Protein AF-S2SYW7-F1 (afdb_monomer_lite)

Secondary structure (DSSP, 8-state):
---HHHHHHHHHTT-S-HHIIIIIIIIIIHHHHHHHHSPPPHHHHHHHHHHHHTTS--PPPSS-EEEEETTEEEEEETTEEEEEEEES-----SPPPP-STT---HHHHHHHHTTS--EEEEE-STT-EEEEEEEPB-TTT-EEE-TTSPEEEEEE--SGGGBTTBS-TTSPPPTTS--HHHHHHHHHHHHHHT-

Foldseek 3Di:
DDCVVVVQCCLLVVVDALCCCPPVNVPPVVVVCCPVPVDDPPVVVVVVVVCVVVVNDDDDDPQWDWDDDPQWIWIDHPVDRVDIDIGNDDDDPDDDAQALCPDPDPVSVVCCVVQVWDFDWHQDPPRDIDGRRAIDADSQQQAGAGPVRDGDPPHHDAARSHDSSGPPSVDDADPPDCGPRNVNVVSNVVSNVVD

Structure (mmCIF, N/CA/C/O backbone):
data_AF-S2SYW7-F1
#
_entry.id   AF-S2SYW7-F1
#
loop_
_atom_site.group_PDB
_atom_site.id
_atom_site.type_symbol
_atom_site.label_atom_id
_atom_site.label_alt_id
_atom_site.label_comp_id
_atom_site.label_asym_id
_atom_site.label_entity_id
_atom_site.label_seq_id
_atom_site.pdbx_PDB_ins_code
_atom_site.Cartn_x
_atom_site.Cartn_y
_atom_site.Cartn_z
_atom_site.occupancy
_atom_site.B_iso_or_equiv
_atom_site.auth_seq_id
_atom_site.auth_comp_id
_atom_site.auth_asym_id
_atom_site.auth_atom_id
_atom_site.pdbx_PDB_model_num
ATOM 1 N N . ARG A 1 1 ? 10.522 -19.223 10.547 1.00 56.06 1 ARG A N 1
ATOM 2 C CA . ARG A 1 1 ? 9.284 -18.846 11.276 1.00 56.06 1 ARG A CA 1
ATOM 3 C C . ARG A 1 1 ? 8.777 -17.550 10.659 1.00 56.06 1 ARG A C 1
ATOM 5 O O . ARG A 1 1 ? 9.611 -16.705 10.368 1.00 56.06 1 ARG A O 1
ATOM 12 N N . ASP A 1 2 ? 7.475 -17.438 10.398 1.00 75.62 2 ASP A N 1
ATOM 13 C CA . ASP A 1 2 ? 6.858 -16.227 9.836 1.00 75.62 2 ASP A CA 1
ATOM 14 C C . ASP A 1 2 ? 6.956 -15.078 10.860 1.00 75.62 2 ASP A C 1
ATOM 16 O O . ASP A 1 2 ? 6.507 -15.228 11.996 1.00 75.62 2 ASP A O 1
ATOM 20 N N . MET A 1 3 ? 7.602 -13.971 10.484 1.00 85.38 3 MET A N 1
ATOM 21 C CA . MET A 1 3 ? 7.808 -12.797 11.347 1.00 85.38 3 MET A CA 1
ATOM 22 C C . MET A 1 3 ? 6.698 -11.748 11.200 1.00 85.38 3 MET A C 1
ATOM 24 O O . MET A 1 3 ? 6.707 -10.754 11.926 1.00 85.38 3 MET A O 1
A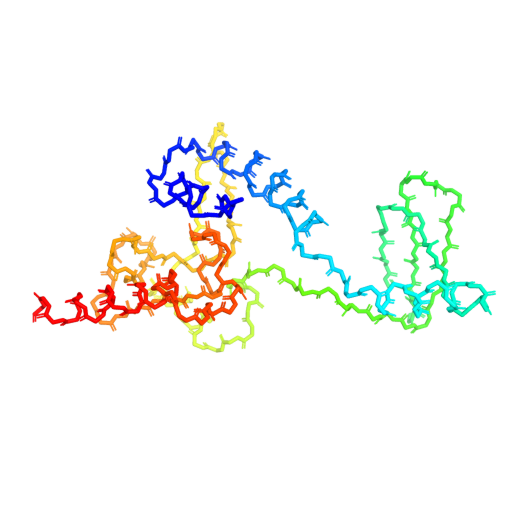TOM 28 N N . ARG A 1 4 ? 5.724 -11.955 10.301 1.00 87.19 4 ARG A N 1
ATOM 29 C CA . ARG A 1 4 ? 4.659 -10.976 10.038 1.00 87.19 4 ARG A CA 1
ATOM 30 C C . ARG A 1 4 ? 3.804 -10.703 11.268 1.00 87.19 4 ARG A C 1
ATOM 32 O O . ARG A 1 4 ? 3.443 -9.560 11.502 1.00 87.19 4 ARG A O 1
ATOM 39 N N . ASP A 1 5 ? 3.499 -11.714 12.077 1.00 87.19 5 ASP A N 1
ATOM 40 C CA . ASP A 1 5 ? 2.628 -11.522 13.242 1.00 87.19 5 ASP A CA 1
ATOM 41 C C . ASP A 1 5 ? 3.290 -10.664 14.343 1.00 87.19 5 ASP A C 1
ATOM 43 O O . ASP A 1 5 ? 2.656 -9.703 14.784 1.00 87.19 5 ASP A O 1
ATOM 47 N N . PRO A 1 6 ? 4.555 -10.911 14.754 1.00 90.62 6 PRO A N 1
ATOM 48 C CA . PRO A 1 6 ? 5.285 -9.987 15.625 1.00 90.62 6 PRO A CA 1
ATOM 49 C C . PRO A 1 6 ? 5.407 -8.568 15.059 1.00 90.62 6 PRO A C 1
ATOM 51 O O . PRO A 1 6 ? 5.193 -7.602 15.786 1.00 90.62 6 PRO A O 1
ATOM 54 N N . ILE A 1 7 ? 5.714 -8.431 13.765 1.00 92.12 7 ILE A N 1
ATOM 55 C CA . ILE A 1 7 ? 5.863 -7.119 13.119 1.00 92.12 7 ILE A CA 1
ATOM 56 C C . ILE A 1 7 ? 4.528 -6.369 13.108 1.00 92.12 7 ILE A C 1
ATOM 58 O O . ILE A 1 7 ? 4.479 -5.190 13.447 1.00 92.12 7 ILE A O 1
ATOM 62 N N . ARG A 1 8 ? 3.424 -7.061 12.816 1.00 91.00 8 ARG A N 1
ATOM 63 C CA . ARG A 1 8 ? 2.082 -6.480 12.864 1.00 91.00 8 ARG A CA 1
ATOM 64 C C . ARG A 1 8 ? 1.748 -5.942 14.249 1.00 91.00 8 ARG A C 1
ATOM 66 O O . ARG A 1 8 ? 1.188 -4.861 14.346 1.00 91.00 8 ARG A O 1
ATOM 73 N N . GLN A 1 9 ? 2.138 -6.630 15.322 1.00 91.69 9 GLN A N 1
ATOM 74 C CA . GLN A 1 9 ? 1.900 -6.126 16.679 1.00 91.69 9 GLN A CA 1
ATOM 75 C C . GLN A 1 9 ? 2.608 -4.795 16.965 1.00 91.69 9 GLN A C 1
ATOM 77 O O . GLN A 1 9 ? 2.084 -4.020 17.760 1.00 91.69 9 GLN A O 1
ATOM 82 N N . LEU A 1 10 ? 3.749 -4.502 16.327 1.00 93.19 10 LEU A N 1
ATOM 83 C CA . LEU A 1 10 ? 4.401 -3.192 16.452 1.00 93.19 10 LEU A CA 1
ATOM 84 C C . LEU A 1 10 ? 3.521 -2.077 15.874 1.00 93.19 10 LEU A C 1
ATOM 86 O O . LEU A 1 10 ? 3.389 -1.022 16.494 1.00 93.19 10 LEU A O 1
ATOM 90 N N . VAL A 1 11 ? 2.900 -2.340 14.720 1.00 92.94 11 VAL A N 1
ATOM 91 C CA . VAL A 1 11 ? 1.991 -1.408 14.036 1.00 92.94 11 VAL A CA 1
ATOM 92 C C . VAL A 1 11 ? 0.687 -1.254 14.811 1.00 92.94 11 VAL A C 1
ATOM 94 O O . VAL A 1 11 ? 0.305 -0.140 15.152 1.00 92.94 11 VAL A O 1
ATOM 97 N N . GLU A 1 12 ? 0.028 -2.366 15.144 1.00 91.94 12 GLU A N 1
ATOM 98 C CA . GLU A 1 12 ? -1.297 -2.340 15.777 1.00 91.94 12 GLU A CA 1
ATOM 99 C C . GLU A 1 12 ? -1.283 -1.719 17.173 1.00 91.94 12 GLU A C 1
ATOM 101 O O . GLU A 1 12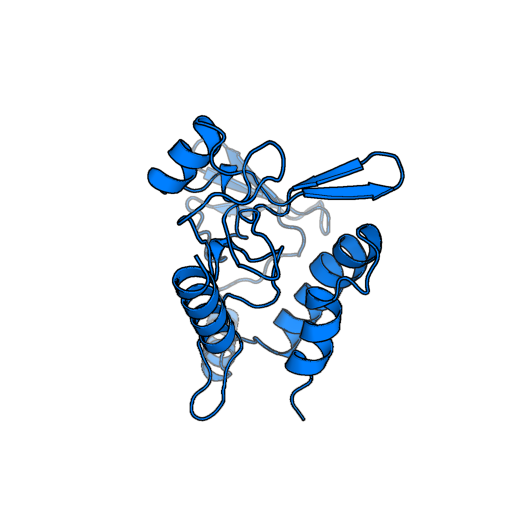 ? -2.261 -1.105 17.589 1.00 91.94 12 GLU A O 1
ATOM 106 N N . ARG A 1 13 ? -0.165 -1.840 17.896 1.00 92.31 13 ARG A N 1
ATOM 107 C CA . ARG A 1 13 ? 0.003 -1.238 19.225 1.00 92.31 13 ARG A CA 1
ATOM 108 C C . ARG A 1 13 ? 0.577 0.180 19.183 1.00 92.31 13 ARG A C 1
ATOM 110 O O . ARG A 1 13 ? 0.833 0.738 20.244 1.00 92.31 13 ARG A O 1
ATOM 117 N N . GLY A 1 14 ? 0.822 0.743 17.996 1.00 91.62 14 GLY A N 1
ATOM 118 C CA . GLY A 1 14 ? 1.373 2.093 17.850 1.00 91.62 14 GLY A CA 1
ATOM 119 C C . GLY A 1 14 ? 2.744 2.268 18.513 1.00 91.62 14 GLY A C 1
ATOM 120 O O . GLY A 1 14 ? 3.013 3.313 19.093 1.00 91.62 14 GLY A O 1
ATOM 121 N N . LEU A 1 15 ? 3.606 1.242 18.472 1.00 94.69 15 LEU A N 1
ATOM 122 C CA . LEU A 1 15 ? 4.906 1.257 19.168 1.00 94.69 15 LEU A CA 1
ATOM 123 C C . LEU A 1 15 ? 5.994 2.057 18.433 1.00 94.69 15 LEU A C 1
ATOM 125 O O . LEU A 1 15 ? 7.113 2.171 18.929 1.00 94.69 15 LEU A O 1
ATOM 129 N N . LEU A 1 16 ? 5.679 2.585 17.252 1.00 95.19 16 LEU A N 1
ATOM 130 C CA . LEU A 1 16 ? 6.533 3.478 16.477 1.00 95.19 16 LEU A CA 1
ATOM 131 C C . LEU A 1 16 ? 6.009 4.907 16.618 1.00 95.19 16 LEU A C 1
ATOM 133 O O . LEU A 1 16 ? 4.797 5.124 16.568 1.00 95.19 16 LEU A O 1
ATOM 137 N N . SER A 1 17 ? 6.910 5.889 16.720 1.00 95.56 17 SER A N 1
ATOM 138 C CA . SER A 1 17 ? 6.501 7.279 16.497 1.00 95.56 17 SER A CA 1
ATOM 139 C C . SER A 1 17 ? 5.946 7.437 15.079 1.00 95.56 17 SER A C 1
ATOM 141 O O . SER A 1 17 ? 6.241 6.632 14.196 1.00 95.56 17 SER A O 1
ATOM 143 N N . GLN A 1 18 ? 5.158 8.478 14.821 1.00 95.38 18 GLN A N 1
ATOM 144 C CA . GLN A 1 18 ? 4.549 8.655 13.500 1.00 95.38 18 GLN A CA 1
ATOM 145 C C . GLN A 1 18 ? 5.598 8.890 12.398 1.00 95.38 18 GLN A C 1
ATOM 147 O O . GLN A 1 18 ? 5.465 8.345 11.303 1.00 95.38 18 GLN A O 1
ATOM 152 N N . ASP A 1 19 ? 6.698 9.584 12.712 1.00 96.19 19 ASP A N 1
ATOM 153 C CA . ASP A 1 19 ? 7.873 9.694 11.839 1.00 96.19 19 ASP A CA 1
ATOM 154 C C . ASP A 1 19 ? 8.521 8.329 11.563 1.00 96.19 19 ASP A C 1
ATOM 156 O O . ASP A 1 19 ? 8.802 7.998 10.413 1.00 96.19 19 ASP A O 1
ATOM 160 N N . GLN A 1 20 ? 8.720 7.496 12.592 1.00 96.56 20 GLN A N 1
ATOM 161 C CA . GLN A 1 20 ? 9.266 6.145 12.410 1.00 96.56 20 GLN A CA 1
ATOM 162 C C . GLN A 1 20 ? 8.314 5.256 11.608 1.00 96.56 20 GLN A C 1
ATOM 164 O O . GLN A 1 20 ? 8.752 4.471 10.767 1.00 96.56 20 GLN A O 1
ATOM 169 N N . TYR A 1 21 ? 7.012 5.380 11.846 1.00 96.31 21 TYR A N 1
ATOM 170 C CA . TYR A 1 21 ? 6.007 4.643 11.104 1.00 96.31 21 TYR A CA 1
ATOM 171 C C . TYR A 1 21 ? 6.028 5.033 9.622 1.00 96.31 21 TYR A C 1
ATOM 173 O O . TYR A 1 21 ? 6.022 4.159 8.760 1.00 96.31 21 TYR A O 1
ATOM 181 N N . LEU A 1 22 ? 6.159 6.319 9.297 1.00 95.06 22 LEU A N 1
ATOM 182 C CA . LEU A 1 22 ? 6.265 6.749 7.907 1.00 95.06 22 LEU A CA 1
ATOM 183 C C . LEU A 1 22 ? 7.606 6.367 7.262 1.00 95.06 22 LEU A C 1
ATOM 185 O O . LEU A 1 22 ? 7.634 5.656 6.255 1.00 95.06 22 LEU A O 1
ATOM 189 N N . ASP A 1 23 ? 8.715 6.867 7.800 1.00 95.06 23 ASP A N 1
ATOM 190 C CA . ASP A 1 23 ? 10.004 6.835 7.106 1.00 95.06 23 ASP A CA 1
ATOM 191 C C . ASP A 1 23 ? 10.687 5.474 7.211 1.00 95.06 23 ASP A C 1
ATOM 193 O O . ASP A 1 23 ? 11.185 4.947 6.213 1.00 95.06 23 ASP A O 1
ATOM 197 N N . PHE A 1 24 ? 10.678 4.868 8.398 1.00 96.00 24 PHE A N 1
ATOM 198 C CA . PHE A 1 24 ? 11.268 3.549 8.583 1.00 96.00 24 PHE A CA 1
ATOM 199 C C . PHE A 1 24 ? 10.307 2.442 8.149 1.00 96.00 24 PHE A C 1
ATOM 201 O O . PHE A 1 24 ? 10.696 1.583 7.360 1.00 96.00 24 PHE A O 1
ATOM 208 N N . PHE A 1 25 ? 9.064 2.440 8.635 1.00 96.06 25 PHE A N 1
ATOM 209 C CA . PHE A 1 25 ? 8.173 1.300 8.421 1.00 96.06 25 PHE A CA 1
ATOM 210 C C . PHE A 1 25 ? 7.522 1.298 7.027 1.00 96.06 25 PHE A C 1
ATOM 212 O O . PHE A 1 25 ? 7.760 0.384 6.237 1.00 96.06 25 PHE A O 1
ATOM 219 N N . LEU A 1 26 ? 6.742 2.328 6.688 1.00 93.25 26 LEU A N 1
ATOM 220 C CA . LEU A 1 26 ? 5.991 2.376 5.430 1.00 93.25 26 LEU A CA 1
ATOM 221 C C . LEU A 1 26 ? 6.887 2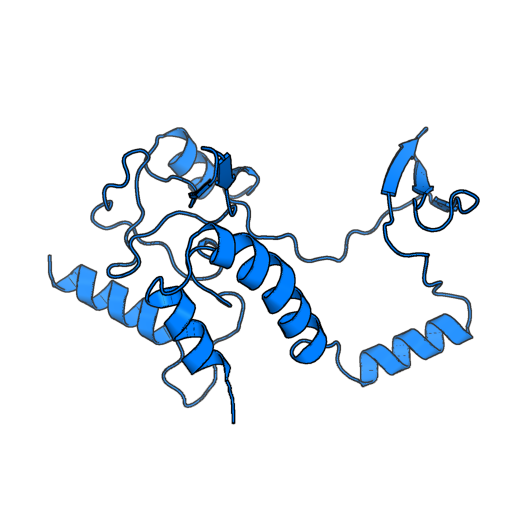.570 4.198 1.00 93.25 26 LEU A C 1
ATOM 223 O O . LEU A 1 26 ? 6.622 1.974 3.157 1.00 93.25 26 LEU A O 1
ATOM 227 N N . ARG A 1 27 ? 7.933 3.401 4.279 1.00 93.56 27 ARG A N 1
ATOM 228 C CA . ARG A 1 27 ? 8.789 3.714 3.118 1.00 93.56 27 ARG A CA 1
ATOM 229 C C . ARG A 1 27 ? 9.943 2.738 2.928 1.00 93.56 27 ARG A C 1
ATOM 231 O O . ARG A 1 27 ? 10.173 2.290 1.806 1.00 93.56 27 ARG A O 1
ATOM 238 N N . TRP A 1 28 ? 10.683 2.427 3.990 1.00 95.50 28 TRP A N 1
ATOM 239 C CA . TRP A 1 28 ? 11.874 1.583 3.884 1.00 95.50 28 TRP A CA 1
ATOM 240 C C . TRP A 1 28 ? 11.561 0.098 4.094 1.00 95.50 28 TRP A C 1
ATOM 242 O O . TRP A 1 28 ? 11.796 -0.710 3.194 1.00 95.50 28 TRP A O 1
ATOM 252 N N . PHE A 1 29 ? 10.998 -0.269 5.249 1.00 94.81 29 PHE A N 1
ATOM 253 C CA . PHE A 1 29 ? 10.773 -1.666 5.618 1.00 94.81 29 PHE A CA 1
ATOM 254 C C . PHE A 1 29 ? 9.754 -2.350 4.702 1.00 94.81 29 PHE A C 1
ATOM 256 O O . PHE A 1 29 ? 10.050 -3.435 4.214 1.00 94.81 29 PHE A O 1
ATOM 263 N N . ASN A 1 30 ? 8.598 -1.736 4.422 1.00 91.62 30 ASN A N 1
ATOM 264 C CA . ASN A 1 30 ? 7.593 -2.341 3.538 1.00 91.62 30 ASN A CA 1
ATOM 265 C C . ASN A 1 30 ? 8.143 -2.597 2.136 1.00 91.62 30 ASN A C 1
ATOM 267 O O . ASN A 1 30 ? 8.006 -3.701 1.624 1.00 91.62 30 ASN A O 1
ATOM 271 N N . SER A 1 31 ? 8.841 -1.620 1.556 1.00 89.62 31 SER A N 1
ATOM 272 C CA . SER A 1 31 ? 9.464 -1.771 0.236 1.00 89.62 31 SER A CA 1
ATOM 273 C C . SER A 1 31 ? 10.471 -2.931 0.212 1.00 89.62 31 SER A C 1
ATOM 275 O O . SER A 1 31 ? 10.470 -3.756 -0.703 1.00 89.62 31 SER A O 1
ATOM 277 N N . LEU A 1 32 ? 11.286 -3.060 1.267 1.00 91.62 32 LEU A N 1
ATOM 278 C CA . LEU A 1 32 ? 12.213 -4.180 1.430 1.00 91.62 32 LEU A CA 1
ATOM 279 C C . LEU A 1 32 ? 11.486 -5.521 1.631 1.00 91.62 32 LEU A C 1
ATOM 281 O O . LEU A 1 32 ? 11.872 -6.526 1.034 1.00 91.62 32 LEU A O 1
ATOM 285 N N . ASN A 1 33 ? 10.443 -5.550 2.463 1.00 90.94 33 ASN A N 1
ATOM 286 C CA . ASN A 1 33 ? 9.617 -6.730 2.713 1.00 90.94 33 ASN A CA 1
ATOM 287 C C . ASN A 1 33 ? 8.971 -7.233 1.422 1.00 90.94 33 ASN A C 1
ATOM 289 O O . ASN A 1 33 ? 9.031 -8.431 1.152 1.00 90.94 33 ASN A O 1
ATOM 293 N N . ASP A 1 34 ? 8.387 -6.334 0.636 1.00 86.81 34 ASP A N 1
ATOM 294 C CA . ASP A 1 34 ? 7.704 -6.672 -0.608 1.00 86.81 34 ASP A CA 1
ATOM 295 C C . ASP A 1 34 ? 8.699 -7.248 -1.615 1.00 86.81 34 ASP A C 1
ATOM 297 O O . ASP A 1 34 ? 8.455 -8.311 -2.184 1.00 86.81 34 ASP A O 1
ATOM 301 N N . PHE A 1 35 ? 9.878 -6.631 -1.740 1.00 85.19 35 PHE A N 1
ATOM 302 C CA . PHE A 1 35 ? 10.955 -7.142 -2.585 1.00 85.19 35 PHE A CA 1
ATOM 303 C C . PHE A 1 35 ? 11.429 -8.547 -2.175 1.00 85.19 35 PHE A C 1
ATOM 305 O O . PHE A 1 35 ? 11.605 -9.413 -3.031 1.00 85.19 35 PHE A O 1
ATOM 312 N N . LEU A 1 36 ? 11.638 -8.790 -0.876 1.00 86.69 36 LEU A N 1
ATOM 313 C CA . LEU A 1 36 ? 12.196 -10.056 -0.380 1.00 86.69 36 LEU A CA 1
ATOM 314 C C . LEU A 1 36 ? 11.161 -11.178 -0.233 1.00 86.69 36 LEU A C 1
ATOM 316 O O . LEU A 1 36 ? 11.521 -12.353 -0.299 1.00 86.69 36 LEU A O 1
ATOM 320 N N . SER A 1 37 ? 9.897 -10.834 0.011 1.00 83.62 37 SER A N 1
ATOM 321 C CA . SER A 1 37 ? 8.869 -11.794 0.437 1.00 83.62 37 SER A CA 1
ATOM 322 C C . SER A 1 37 ? 7.718 -11.942 -0.553 1.00 83.62 37 SER A C 1
ATOM 324 O O . SER A 1 37 ? 6.942 -12.890 -0.426 1.00 83.62 37 SER A O 1
ATOM 326 N N . ILE A 1 38 ? 7.577 -11.016 -1.506 1.00 80.81 38 ILE A N 1
ATOM 327 C CA . ILE A 1 38 ? 6.468 -10.950 -2.468 1.00 80.81 38 ILE A CA 1
ATOM 328 C C . ILE A 1 38 ? 7.051 -10.800 -3.883 1.00 80.81 38 ILE A C 1
ATOM 330 O O . ILE A 1 38 ? 6.761 -9.871 -4.633 1.00 80.81 38 ILE A O 1
ATOM 334 N N . GLY A 1 39 ? 7.929 -11.739 -4.241 1.00 80.69 39 GLY A N 1
ATOM 335 C CA . GLY A 1 39 ? 8.558 -11.793 -5.558 1.00 80.69 39 GLY A CA 1
ATOM 336 C C . GLY A 1 39 ? 7.663 -12.441 -6.624 1.00 80.69 39 GLY A C 1
ATOM 337 O O . GLY A 1 39 ? 6.793 -13.258 -6.301 1.00 80.69 39 GLY A O 1
ATOM 338 N N . PRO A 1 40 ? 7.879 -12.126 -7.914 1.00 84.69 40 PRO A N 1
ATOM 339 C CA . PRO A 1 40 ? 7.191 -12.811 -8.999 1.00 84.69 40 PRO A CA 1
ATOM 340 C C . PRO A 1 40 ? 7.529 -14.316 -8.996 1.00 84.69 40 PRO A C 1
ATOM 342 O O . PRO A 1 40 ? 8.646 -14.693 -8.636 1.00 84.69 40 PRO A O 1
ATOM 345 N N . PRO A 1 41 ? 6.606 -15.199 -9.424 1.00 90.00 41 PRO A N 1
ATOM 346 C CA . PRO A 1 41 ? 6.884 -16.631 -9.523 1.00 90.00 41 PRO A CA 1
ATOM 347 C C . PRO A 1 41 ? 8.117 -16.912 -10.392 1.00 90.00 41 PRO A C 1
ATOM 349 O O . PRO A 1 41 ? 8.281 -16.268 -11.427 1.00 90.00 41 PRO A O 1
ATOM 352 N N . ALA A 1 42 ? 8.930 -17.915 -10.035 1.00 92.44 42 ALA A N 1
ATOM 353 C CA . ALA A 1 42 ? 10.161 -18.263 -10.762 1.00 92.44 42 ALA A CA 1
ATOM 354 C C . ALA A 1 42 ? 9.936 -18.420 -12.278 1.00 92.44 42 ALA A C 1
ATOM 356 O O . ALA A 1 42 ? 10.634 -17.807 -13.078 1.00 92.44 42 ALA A O 1
ATOM 357 N N . LEU A 1 43 ? 8.855 -19.105 -12.671 1.00 96.81 43 LEU A N 1
ATOM 358 C CA . LEU A 1 43 ? 8.465 -19.250 -14.077 1.00 96.81 43 LEU A CA 1
ATOM 359 C C . LEU A 1 43 ? 8.279 -17.902 -14.800 1.00 96.81 43 LEU A C 1
ATOM 361 O O . LEU A 1 43 ? 8.589 -17.784 -15.981 1.00 96.81 43 LEU A O 1
ATOM 365 N N . ARG A 1 44 ? 7.755 -16.874 -14.119 1.00 95.38 44 ARG A N 1
ATOM 366 C CA . ARG A 1 44 ? 7.585 -15.532 -14.702 1.00 95.38 44 ARG A CA 1
ATOM 367 C C . ARG A 1 44 ? 8.920 -14.817 -14.875 1.00 95.38 44 ARG A C 1
ATOM 369 O O . ARG A 1 44 ? 9.072 -14.077 -15.843 1.00 95.38 44 ARG A O 1
ATOM 376 N N . ILE A 1 45 ? 9.873 -15.055 -13.976 1.00 94.94 45 ILE A N 1
ATOM 377 C CA . ILE A 1 45 ? 11.241 -14.546 -14.107 1.00 94.94 45 ILE A CA 1
ATOM 378 C C . ILE A 1 45 ? 11.915 -15.189 -15.325 1.00 94.94 45 ILE A C 1
ATOM 380 O O . ILE A 1 45 ? 12.445 -14.461 -16.161 1.00 94.94 45 ILE A O 1
ATOM 384 N N . ASP A 1 46 ? 11.811 -16.510 -15.490 1.00 97.38 46 ASP A N 1
ATOM 385 C CA . ASP A 1 46 ? 12.385 -17.224 -16.641 1.00 97.38 46 ASP A CA 1
ATOM 386 C C . ASP A 1 46 ? 11.777 -16.742 -17.970 1.00 97.38 46 ASP A C 1
ATOM 388 O O . ASP A 1 46 ? 12.484 -16.497 -18.949 1.00 97.38 46 ASP A O 1
ATOM 392 N N . GLN A 1 47 ? 10.457 -16.525 -17.999 1.00 97.50 47 GLN A N 1
ATOM 393 C CA . GLN A 1 47 ? 9.768 -15.944 -19.156 1.00 97.50 47 GLN A CA 1
ATOM 394 C C . GLN A 1 47 ? 10.273 -14.531 -19.476 1.00 97.50 47 GLN A C 1
ATOM 396 O O . GLN A 1 47 ? 10.535 -14.223 -20.639 1.00 97.50 47 GLN A O 1
ATOM 401 N N . LEU A 1 48 ? 10.442 -13.673 -18.465 1.00 97.06 48 LEU A N 1
ATOM 402 C CA . LEU A 1 48 ? 10.986 -12.327 -18.649 1.00 97.06 48 LEU A CA 1
ATOM 403 C C . LEU A 1 48 ? 12.429 -12.370 -19.174 1.00 97.06 48 LEU A C 1
ATOM 405 O O . LEU A 1 48 ? 12.766 -11.607 -20.076 1.00 97.06 48 LEU A O 1
ATOM 409 N N . GLN A 1 49 ? 13.261 -13.286 -18.671 1.00 97.75 49 GLN A N 1
ATOM 410 C CA . GLN A 1 49 ? 14.624 -13.492 -19.168 1.00 97.75 49 GLN A CA 1
ATOM 411 C C . GLN A 1 49 ? 14.647 -13.928 -20.637 1.00 97.75 49 GLN A C 1
ATOM 413 O O . GLN A 1 49 ? 15.440 -13.395 -21.411 1.00 97.75 49 GLN A O 1
ATOM 418 N N . ALA A 1 50 ? 13.756 -14.833 -21.053 1.00 98.31 50 ALA A N 1
ATOM 419 C CA . ALA A 1 50 ? 13.645 -15.237 -22.454 1.00 98.31 50 ALA A CA 1
ATOM 420 C C . ALA A 1 50 ? 13.248 -14.060 -23.365 1.00 98.31 50 ALA A C 1
ATOM 422 O O . ALA A 1 50 ? 13.822 -13.884 -24.439 1.00 98.31 50 ALA A O 1
ATOM 423 N N . LEU A 1 51 ? 12.311 -13.214 -22.921 1.00 98.44 51 LEU A N 1
ATOM 424 C CA . LEU A 1 51 ? 11.898 -12.016 -23.661 1.00 98.44 51 LEU A CA 1
ATOM 425 C C . LEU A 1 51 ? 13.001 -10.951 -23.733 1.00 98.44 51 LEU A C 1
ATOM 427 O O . LEU A 1 51 ? 13.125 -10.278 -24.757 1.00 98.44 51 LEU A O 1
ATOM 431 N N . LEU A 1 52 ? 13.810 -10.813 -22.677 1.00 98.38 52 LEU A N 1
ATOM 432 C CA . LEU A 1 52 ? 15.016 -9.980 -22.680 1.00 98.38 52 LEU A CA 1
ATOM 433 C C . LEU A 1 52 ? 16.049 -10.517 -23.681 1.00 98.38 52 LEU A C 1
ATOM 435 O O . LEU A 1 52 ? 16.550 -9.758 -24.505 1.00 98.38 52 LEU A O 1
ATOM 439 N N . GLY A 1 53 ? 16.318 -11.827 -23.662 1.00 98.19 53 GLY A N 1
ATOM 440 C CA . GLY A 1 53 ? 17.247 -12.481 -24.591 1.00 98.19 53 GLY A CA 1
ATOM 441 C C . GLY A 1 53 ? 16.810 -12.402 -26.059 1.00 98.19 53 GLY A C 1
ATOM 442 O O . GLY A 1 53 ? 17.653 -12.329 -26.947 1.00 98.19 53 GLY A O 1
ATOM 443 N N . ALA A 1 54 ? 15.500 -12.353 -26.314 1.00 98.50 54 ALA A N 1
ATOM 444 C CA . ALA A 1 54 ? 14.925 -12.146 -27.643 1.00 98.50 54 ALA A CA 1
ATOM 445 C C . ALA A 1 54 ? 14.860 -10.666 -28.077 1.00 98.50 54 ALA A C 1
ATOM 447 O O . ALA A 1 54 ? 14.420 -10.381 -29.189 1.00 98.50 54 ALA A O 1
ATOM 448 N N . GLY A 1 55 ? 15.242 -9.717 -27.213 1.00 97.75 55 GLY A N 1
ATOM 449 C CA . GLY A 1 55 ? 15.161 -8.278 -27.492 1.00 97.75 55 GLY A CA 1
ATOM 450 C C . GLY A 1 55 ? 13.735 -7.711 -27.527 1.00 97.75 55 GLY A C 1
ATOM 451 O O . GLY A 1 55 ? 13.530 -6.605 -28.021 1.00 97.75 55 GLY A O 1
ATOM 452 N N . ILE A 1 56 ? 12.744 -8.450 -27.018 1.00 98.00 56 ILE A N 1
ATOM 453 C CA . ILE A 1 56 ? 11.335 -8.022 -26.966 1.00 98.00 56 ILE A CA 1
ATOM 454 C C . ILE A 1 56 ? 11.099 -7.091 -25.773 1.00 98.00 56 ILE A C 1
ATOM 456 O O . ILE A 1 56 ? 10.324 -6.140 -25.863 1.00 98.00 56 ILE A O 1
ATOM 460 N N . VAL A 1 57 ? 11.765 -7.363 -24.648 1.00 97.25 57 VAL A N 1
ATOM 461 C CA . VAL A 1 57 ? 11.738 -6.511 -23.455 1.00 97.25 57 VAL A CA 1
ATOM 462 C C . VAL A 1 57 ? 13.095 -5.838 -23.295 1.00 97.25 57 VAL A C 1
ATOM 464 O O . VAL A 1 57 ? 14.134 -6.422 -23.587 1.00 97.25 57 VAL A O 1
ATOM 467 N N . THR A 1 58 ? 13.096 -4.601 -22.810 1.00 95.00 58 THR A N 1
ATOM 468 C CA . THR A 1 58 ? 14.308 -3.882 -22.412 1.00 95.00 58 THR A CA 1
ATOM 469 C C . THR A 1 58 ? 14.084 -3.294 -21.027 1.00 95.00 58 THR A C 1
ATOM 471 O O . THR A 1 58 ? 13.093 -2.601 -20.801 1.00 95.00 58 THR A O 1
ATOM 474 N N . ILE A 1 59 ? 14.992 -3.580 -20.092 1.00 93.94 59 ILE A N 1
ATOM 475 C CA . ILE A 1 59 ? 14.980 -2.934 -18.777 1.00 93.94 59 ILE A CA 1
ATOM 476 C C . ILE A 1 59 ? 15.579 -1.540 -18.927 1.00 93.94 59 ILE A C 1
ATOM 478 O O . ILE A 1 59 ? 16.678 -1.385 -19.457 1.00 93.94 59 ILE A O 1
ATOM 482 N N . LEU A 1 60 ? 14.843 -0.532 -18.471 1.00 93.19 60 LEU A N 1
ATOM 483 C CA . LEU A 1 60 ? 15.267 0.862 -18.537 1.00 93.19 60 LEU A CA 1
ATOM 484 C C . LEU A 1 60 ? 15.966 1.281 -17.234 1.00 93.19 60 LEU A C 1
ATOM 486 O O . LEU A 1 60 ? 15.762 0.634 -16.201 1.00 93.19 60 LEU A O 1
ATOM 490 N N . PRO A 1 61 ? 16.761 2.367 -17.246 1.00 93.50 61 PRO A N 1
ATOM 491 C CA . PRO A 1 61 ? 17.373 2.881 -16.027 1.00 93.50 61 PRO A CA 1
ATOM 492 C C . PRO A 1 61 ? 16.325 3.260 -14.957 1.00 93.50 61 PRO A C 1
ATOM 494 O O . PRO A 1 61 ? 15.201 3.651 -15.295 1.00 93.50 61 PRO A O 1
ATOM 497 N N . PRO A 1 62 ? 16.674 3.168 -13.660 1.00 92.31 62 PRO A N 1
ATOM 498 C CA . PRO A 1 62 ? 15.760 3.462 -12.557 1.00 92.31 62 PRO A CA 1
ATOM 499 C C . PRO A 1 62 ? 15.379 4.946 -12.512 1.00 92.31 62 PRO A C 1
ATOM 501 O O . PRO A 1 62 ? 16.011 5.777 -13.147 1.00 92.31 62 PRO A O 1
ATOM 504 N N . GLY A 1 63 ? 14.358 5.312 -11.731 1.00 90.81 63 GLY A N 1
ATOM 505 C CA . GLY A 1 63 ? 13.961 6.722 -11.577 1.00 90.81 63 GLY A CA 1
ATOM 506 C C . GLY A 1 63 ? 13.230 7.305 -12.792 1.00 90.81 63 GLY A C 1
ATOM 507 O O . GLY A 1 63 ? 13.231 8.516 -12.994 1.00 90.81 63 GLY A O 1
ATOM 508 N N . MET A 1 64 ? 12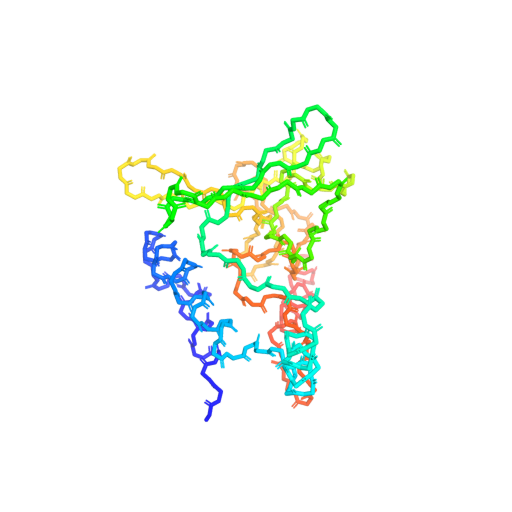.616 6.437 -13.596 1.00 92.00 64 MET A N 1
ATOM 509 C CA . MET A 1 64 ? 11.834 6.787 -14.777 1.00 92.00 64 MET A CA 1
ATOM 510 C C . MET A 1 64 ? 10.846 7.941 -14.526 1.00 92.00 64 MET A C 1
ATOM 512 O O . MET A 1 64 ? 9.997 7.878 -13.639 1.00 92.00 64 MET A O 1
ATOM 516 N N . GLN A 1 65 ? 10.921 8.962 -15.375 1.00 94.94 65 GLN A N 1
ATOM 517 C CA . GLN A 1 65 ? 9.994 10.084 -15.466 1.00 94.94 65 GLN A CA 1
ATOM 518 C C . GLN A 1 65 ? 9.351 10.075 -16.851 1.00 94.94 65 GLN A C 1
ATOM 520 O O . GLN A 1 65 ? 10.054 10.076 -17.862 1.00 94.94 65 GLN A O 1
ATOM 525 N N . ILE A 1 66 ? 8.020 10.083 -16.900 1.00 95.25 66 ILE A N 1
ATOM 526 C CA . ILE A 1 66 ? 7.256 10.035 -18.150 1.00 95.25 66 ILE A CA 1
ATOM 527 C C . ILE A 1 66 ? 6.474 11.336 -18.321 1.00 95.25 66 ILE A C 1
ATOM 529 O O . ILE A 1 66 ? 5.852 11.822 -17.376 1.00 95.25 66 ILE A O 1
ATOM 533 N N . LYS A 1 67 ? 6.489 11.894 -19.533 1.00 96.44 67 LYS A N 1
ATOM 534 C CA . LYS A 1 67 ? 5.673 13.045 -19.939 1.00 96.44 67 LYS A CA 1
ATOM 535 C C . LYS A 1 67 ? 4.950 12.742 -21.246 1.00 96.44 67 LYS A C 1
ATOM 537 O O . LYS A 1 67 ? 5.548 12.168 -22.150 1.00 96.44 67 LYS A O 1
ATOM 542 N N . GLY A 1 68 ? 3.693 13.161 -21.362 1.00 96.75 68 GLY A N 1
ATOM 543 C CA . GLY A 1 68 ? 2.992 13.186 -22.647 1.00 96.75 68 GLY A CA 1
ATOM 544 C C . GLY A 1 68 ? 3.459 14.379 -23.490 1.00 96.75 68 GLY A C 1
ATOM 545 O O . GLY A 1 68 ? 3.478 15.496 -22.979 1.00 96.75 68 GLY A O 1
ATOM 546 N N . ILE A 1 69 ? 3.854 14.155 -24.744 1.00 94.69 69 ILE A N 1
ATOM 547 C CA . ILE A 1 69 ? 4.278 15.186 -25.706 1.00 94.69 69 ILE A CA 1
ATOM 548 C C . ILE A 1 69 ? 3.740 14.796 -27.083 1.00 94.69 69 ILE A C 1
ATOM 550 O O . ILE A 1 69 ? 4.011 13.691 -27.546 1.00 94.69 69 ILE A O 1
ATOM 554 N N . ASP A 1 70 ? 2.970 15.681 -27.719 1.00 92.06 70 ASP A N 1
ATOM 555 C CA . ASP A 1 70 ? 2.465 15.521 -29.093 1.00 92.06 70 ASP A CA 1
ATOM 556 C C . ASP A 1 70 ? 1.814 14.149 -29.377 1.00 92.06 70 ASP A C 1
ATOM 558 O O . ASP A 1 70 ? 2.059 13.508 -30.398 1.00 92.06 70 ASP A O 1
ATOM 562 N N . GLY A 1 71 ? 0.995 13.661 -28.437 1.00 93.81 71 GLY A N 1
ATOM 563 C CA . GLY A 1 71 ? 0.309 12.365 -28.550 1.00 93.81 71 GLY A CA 1
ATOM 564 C C . GLY A 1 71 ? 1.194 11.134 -28.306 1.00 93.81 71 GLY A C 1
ATOM 565 O O . GLY A 1 71 ? 0.750 10.012 -28.538 1.00 93.81 71 GLY A O 1
ATOM 566 N N . GLN A 1 72 ? 2.428 11.321 -27.833 1.00 96.56 72 GLN A N 1
ATOM 567 C CA . GLN A 1 72 ? 3.367 10.262 -27.456 1.00 96.56 72 GLN A CA 1
ATOM 568 C C . GLN A 1 72 ? 3.826 10.414 -26.002 1.00 96.56 72 GLN A C 1
ATOM 570 O O . GLN A 1 72 ? 3.557 11.417 -25.344 1.00 96.56 72 GLN A O 1
ATOM 575 N N . PHE A 1 73 ? 4.547 9.416 -25.498 1.00 97.06 73 PHE A N 1
ATOM 576 C CA . PHE A 1 73 ? 5.167 9.418 -24.180 1.00 97.06 73 PHE A CA 1
ATOM 577 C C . PHE A 1 73 ? 6.678 9.557 -24.318 1.00 97.06 73 PHE A C 1
ATOM 579 O O . PHE A 1 73 ? 7.333 8.700 -24.909 1.00 97.06 73 PHE A O 1
ATOM 586 N N . LEU A 1 74 ? 7.231 10.623 -23.747 1.00 96.44 74 LEU A N 1
ATOM 587 C CA . LEU A 1 74 ? 8.662 10.818 -23.577 1.00 96.44 74 LEU A CA 1
ATOM 588 C C . LEU A 1 74 ? 9.074 10.335 -22.192 1.00 96.44 74 LEU A C 1
ATOM 590 O O . LEU A 1 74 ? 8.559 10.801 -21.175 1.00 96.44 74 LEU A O 1
ATOM 594 N N . LEU A 1 75 ? 10.054 9.450 -22.170 1.00 95.62 75 LEU A N 1
ATOM 595 C CA . LEU A 1 75 ? 10.592 8.835 -20.978 1.00 95.62 75 LEU A CA 1
ATOM 596 C C . LEU A 1 75 ? 12.045 9.274 -20.799 1.00 95.62 75 LEU A C 1
ATOM 598 O O . LEU A 1 75 ? 12.849 9.176 -21.726 1.00 95.62 75 LEU A O 1
ATOM 602 N N . LYS A 1 76 ? 12.365 9.773 -19.605 1.00 96.00 76 LYS A N 1
ATOM 603 C CA . LYS A 1 76 ? 13.703 10.205 -19.177 1.00 96.00 76 LYS A CA 1
ATOM 604 C C . LYS A 1 76 ? 13.999 9.677 -17.779 1.00 96.00 76 LYS A C 1
ATOM 606 O O . LYS A 1 76 ? 13.094 9.240 -17.075 1.00 96.00 76 LYS A O 1
ATOM 611 N N . THR A 1 77 ? 15.253 9.741 -17.357 1.00 95.31 77 THR A N 1
ATOM 612 C CA . THR A 1 77 ? 15.653 9.394 -15.990 1.00 95.31 77 THR A CA 1
ATOM 613 C C . THR A 1 77 ? 16.739 10.345 -15.476 1.00 95.31 77 THR A C 1
ATOM 615 O O . THR A 1 77 ? 17.606 10.746 -16.250 1.00 95.31 77 THR A O 1
ATOM 618 N N . PRO A 1 78 ? 16.737 10.711 -14.180 1.00 94.38 78 PRO A N 1
ATOM 619 C CA . PRO A 1 78 ? 17.851 11.430 -13.571 1.00 94.38 78 PRO A CA 1
ATOM 620 C C . PRO A 1 78 ? 19.109 10.563 -13.391 1.00 94.38 78 PRO A C 1
ATOM 622 O O . PRO A 1 78 ? 20.190 11.123 -13.243 1.00 94.38 78 PRO A O 1
ATOM 625 N N . SER A 1 79 ? 19.002 9.226 -13.392 1.00 94.88 79 SER A N 1
ATOM 626 C CA . SER A 1 79 ? 20.166 8.341 -13.220 1.00 94.88 79 SER A CA 1
ATOM 627 C C . SER A 1 79 ? 21.056 8.276 -14.464 1.00 94.88 79 SER A C 1
ATOM 629 O O . SER A 1 79 ? 22.205 7.862 -14.368 1.00 94.88 79 SER A O 1
ATOM 631 N N . ASP A 1 80 ? 20.517 8.664 -15.620 1.00 95.19 80 ASP A N 1
ATOM 632 C CA . ASP A 1 80 ? 21.241 8.814 -16.879 1.00 95.19 80 ASP A CA 1
ATOM 633 C C . ASP A 1 80 ? 20.632 9.988 -17.667 1.00 95.19 80 ASP A C 1
ATOM 635 O O . ASP A 1 80 ? 19.652 9.808 -18.394 1.00 95.19 80 ASP A O 1
ATOM 639 N N . PRO A 1 81 ? 21.196 11.203 -17.540 1.00 92.69 81 PRO A N 1
ATOM 640 C CA . PRO A 1 81 ? 20.687 12.389 -18.228 1.00 92.69 81 PRO A CA 1
ATOM 641 C C . PRO A 1 81 ? 20.706 12.297 -19.761 1.00 92.69 81 PRO A C 1
ATOM 643 O O . PRO A 1 81 ? 20.021 13.082 -20.420 1.00 92.69 81 PRO A O 1
ATOM 646 N N . SER A 1 82 ? 21.497 11.380 -20.332 1.00 94.88 82 SER A N 1
ATOM 647 C CA . SER A 1 82 ? 21.584 11.167 -21.780 1.00 94.88 82 SER A CA 1
ATOM 648 C C . SER A 1 82 ? 20.495 10.229 -22.307 1.00 94.88 82 SER A C 1
ATOM 650 O O . SER A 1 82 ? 20.157 10.271 -23.492 1.00 94.88 82 SER A O 1
ATOM 652 N N . PHE A 1 83 ? 19.900 9.421 -21.428 1.00 95.25 83 PHE A N 1
ATOM 653 C CA . PHE A 1 83 ? 18.877 8.455 -21.788 1.00 95.25 83 PHE A CA 1
ATOM 654 C C . PHE A 1 83 ? 17.528 9.128 -22.082 1.00 95.25 83 PHE A C 1
ATOM 656 O O . PHE A 1 83 ? 16.988 9.906 -21.288 1.00 95.25 83 PHE A O 1
ATOM 663 N N . SER A 1 84 ? 16.947 8.789 -23.233 1.00 95.06 84 SER A N 1
ATOM 664 C CA . SER A 1 84 ? 15.632 9.267 -23.656 1.00 95.06 84 SER A CA 1
ATOM 665 C C . SER A 1 84 ? 14.969 8.257 -24.588 1.00 95.06 84 SER A C 1
ATOM 667 O O . SER A 1 84 ? 15.557 7.866 -25.593 1.00 95.06 84 SER A O 1
ATOM 669 N N . VAL A 1 85 ? 13.720 7.889 -24.302 1.00 94.81 85 VAL A N 1
ATOM 670 C CA . VAL A 1 85 ? 12.918 6.984 -25.143 1.00 94.81 85 VAL A CA 1
ATOM 671 C C . VAL A 1 85 ? 11.557 7.609 -25.422 1.00 94.81 85 VAL A C 1
ATOM 673 O O . VAL A 1 85 ? 10.937 8.177 -24.526 1.00 94.81 85 VAL A O 1
ATOM 676 N N . GLN A 1 86 ? 11.091 7.505 -26.666 1.00 95.69 86 GLN A N 1
ATOM 677 C CA . GLN A 1 86 ? 9.725 7.864 -27.046 1.00 95.69 86 GLN A CA 1
ATOM 678 C C . GLN A 1 86 ? 8.912 6.602 -27.322 1.00 95.69 86 GLN A C 1
ATOM 680 O O . GLN A 1 86 ? 9.396 5.675 -27.972 1.00 95.69 86 GLN A O 1
ATOM 685 N N . ALA A 1 87 ? 7.673 6.576 -26.842 1.00 95.06 87 ALA A N 1
ATOM 686 C CA . ALA A 1 87 ? 6.743 5.479 -27.059 1.00 95.06 87 ALA A CA 1
ATOM 687 C C . ALA A 1 87 ? 5.353 6.009 -27.419 1.00 95.06 87 ALA A C 1
ATOM 689 O O . ALA A 1 87 ? 4.892 7.013 -26.884 1.00 95.06 87 ALA A O 1
ATOM 690 N N . LYS A 1 88 ? 4.648 5.297 -28.301 1.00 96.25 88 LYS A N 1
ATOM 691 C CA . LYS A 1 88 ? 3.266 5.637 -28.690 1.00 96.25 88 LYS A CA 1
ATOM 692 C C . LYS A 1 88 ? 2.228 5.198 -27.657 1.00 96.25 88 LYS A C 1
ATOM 694 O O . LYS A 1 88 ? 1.078 5.616 -27.714 1.00 96.25 88 LYS A O 1
ATOM 699 N N . SER A 1 89 ? 2.613 4.315 -26.743 1.00 95.44 89 SER A N 1
ATOM 700 C CA . SER A 1 89 ? 1.712 3.721 -25.763 1.00 95.44 89 SER A CA 1
ATOM 701 C C . SER A 1 89 ? 2.430 3.556 -24.435 1.00 95.44 89 SER A C 1
ATOM 703 O O . SER A 1 89 ? 3.620 3.245 -24.401 1.00 95.44 89 SER A O 1
ATOM 705 N N . LEU A 1 90 ? 1.683 3.755 -23.354 1.00 94.31 90 LEU A N 1
ATOM 706 C CA . LEU A 1 90 ? 2.120 3.539 -21.985 1.00 94.31 90 LEU A CA 1
ATOM 707 C C . LEU A 1 90 ? 1.142 2.571 -21.326 1.00 94.31 90 LEU A C 1
ATOM 709 O O . LEU A 1 90 ? -0.063 2.815 -21.330 1.00 94.31 90 LEU A O 1
ATOM 713 N N . LEU A 1 91 ? 1.672 1.495 -20.752 1.00 94.00 91 LEU A N 1
ATOM 714 C CA . LEU A 1 91 ? 0.915 0.585 -19.906 1.00 94.00 91 LEU A CA 1
ATOM 715 C C . LEU A 1 91 ? 1.417 0.733 -18.470 1.00 94.00 91 LEU A C 1
ATOM 717 O O . LEU A 1 91 ? 2.568 0.414 -18.179 1.00 94.00 91 LEU A O 1
ATOM 721 N N . GLU A 1 92 ? 0.547 1.203 -17.582 1.00 90.62 92 GLU A N 1
ATOM 722 C CA . GLU A 1 92 ? 0.788 1.171 -16.144 1.00 90.62 92 GLU A CA 1
ATOM 723 C C . GLU A 1 92 ? 0.307 -0.173 -15.590 1.00 90.62 92 GLU A C 1
ATOM 725 O O . GLU A 1 92 ? -0.894 -0.426 -15.529 1.00 90.62 92 GLU A O 1
ATOM 730 N N . ALA A 1 93 ? 1.246 -1.048 -15.226 1.00 90.62 93 ALA A N 1
ATOM 731 C CA . ALA A 1 93 ? 0.956 -2.381 -14.694 1.00 90.62 93 ALA A CA 1
ATOM 732 C C . ALA A 1 93 ? 1.211 -2.495 -13.180 1.00 90.62 93 ALA A C 1
ATOM 734 O O . ALA A 1 93 ? 1.142 -3.593 -12.625 1.00 90.62 93 ALA A O 1
ATOM 735 N N . ARG A 1 94 ? 1.529 -1.386 -12.499 1.00 87.69 94 ARG A N 1
ATOM 736 C CA . ARG A 1 94 ? 1.645 -1.355 -11.039 1.00 87.69 94 ARG A CA 1
ATOM 737 C C . ARG A 1 94 ? 0.261 -1.292 -10.409 1.00 87.69 94 ARG A C 1
ATOM 739 O O . ARG A 1 94 ? -0.632 -0.599 -10.892 1.00 87.69 94 ARG A O 1
ATOM 746 N N . VAL A 1 95 ? 0.115 -1.972 -9.279 1.00 85.81 95 VAL A N 1
ATOM 747 C CA . VAL A 1 95 ? -1.038 -1.770 -8.402 1.00 85.81 95 VAL A CA 1
ATOM 748 C C . VAL A 1 95 ? -0.841 -0.421 -7.699 1.00 85.81 95 VAL A C 1
ATOM 750 O O . VAL A 1 95 ? 0.203 -0.230 -7.068 1.00 85.81 95 VAL A O 1
ATOM 753 N N . PRO A 1 96 ? -1.773 0.541 -7.831 1.00 87.50 96 PRO A N 1
ATOM 754 C CA . PRO A 1 96 ? -1.651 1.821 -7.149 1.00 87.50 96 PRO A CA 1
ATOM 755 C C . PRO A 1 96 ? -1.726 1.625 -5.633 1.00 87.50 96 PRO A C 1
ATOM 757 O O . PRO A 1 96 ? -2.409 0.726 -5.141 1.00 87.50 96 PRO A O 1
ATOM 760 N N . ALA A 1 97 ? -1.046 2.499 -4.891 1.00 88.81 97 ALA A N 1
ATOM 761 C CA . ALA A 1 97 ? -1.231 2.578 -3.449 1.00 88.81 97 ALA A CA 1
ATOM 762 C C . ALA A 1 97 ? -2.687 2.941 -3.115 1.00 88.81 97 ALA A C 1
ATOM 764 O O . ALA A 1 97 ? -3.373 3.606 -3.899 1.00 88.81 97 ALA A O 1
ATOM 765 N N . VAL A 1 98 ? -3.142 2.527 -1.934 1.00 91.94 98 VAL A N 1
ATOM 766 C CA . VAL A 1 98 ? -4.468 2.885 -1.423 1.00 91.94 98 VAL A CA 1
ATOM 767 C C . VAL A 1 98 ? -4.562 4.400 -1.294 1.00 91.94 98 VAL A C 1
ATOM 769 O O . VAL A 1 98 ? -3.685 5.043 -0.724 1.00 91.94 98 VAL A O 1
ATOM 772 N N . ASN A 1 99 ? -5.605 4.978 -1.887 1.00 95.44 99 ASN A N 1
ATOM 773 C CA . ASN A 1 99 ? -5.803 6.420 -1.920 1.00 95.44 99 ASN A CA 1
ATOM 774 C C . ASN A 1 99 ? -7.297 6.736 -2.042 1.00 95.44 99 ASN A C 1
ATOM 776 O O . ASN A 1 99 ? -7.853 6.801 -3.136 1.00 95.44 99 ASN A O 1
ATOM 780 N N . ALA A 1 100 ? -7.958 6.884 -0.898 1.00 95.94 100 ALA A N 1
ATOM 781 C CA . ALA A 1 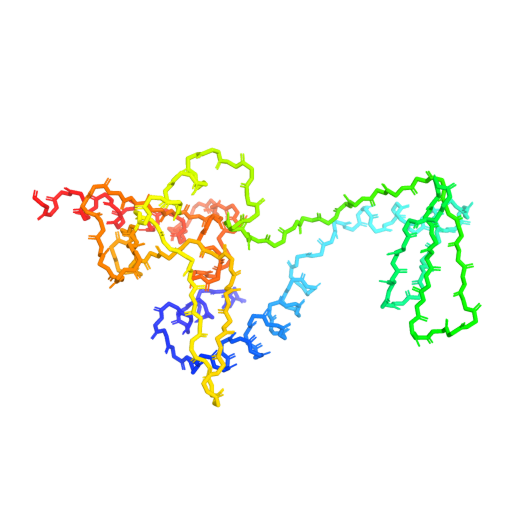100 ? -9.375 7.198 -0.814 1.00 95.94 100 ALA A CA 1
ATOM 782 C C . ALA A 1 100 ? -9.745 8.526 -1.509 1.00 95.94 100 ALA A C 1
ATOM 784 O O . ALA A 1 100 ? -10.728 8.514 -2.250 1.00 95.94 100 ALA A O 1
ATOM 785 N N . PRO A 1 101 ? -8.961 9.623 -1.394 1.00 94.19 101 PRO A N 1
ATOM 786 C CA . PRO A 1 101 ? -9.234 10.861 -2.127 1.00 94.19 101 PRO A CA 1
ATOM 787 C C . PRO A 1 101 ? -9.343 10.692 -3.643 1.00 94.19 101 PRO A C 1
ATOM 789 O O . PRO A 1 101 ? -10.170 11.346 -4.271 1.00 94.19 101 PRO A O 1
ATOM 792 N N . THR A 1 102 ? -8.541 9.809 -4.246 1.00 93.94 102 THR A N 1
ATOM 793 C CA . THR A 1 102 ? -8.557 9.570 -5.700 1.00 93.94 102 THR A CA 1
ATOM 794 C C . THR A 1 102 ? -9.350 8.327 -6.111 1.00 93.94 102 THR A C 1
ATOM 796 O O . THR A 1 102 ? -9.393 7.983 -7.295 1.00 93.94 102 THR A O 1
ATOM 799 N N . ALA A 1 103 ? -9.999 7.645 -5.163 1.00 93.06 103 ALA A N 1
ATOM 800 C CA . ALA A 1 103 ? -10.779 6.448 -5.440 1.00 93.06 103 ALA A CA 1
ATOM 801 C C . ALA A 1 103 ? -12.024 6.779 -6.275 1.00 93.06 103 ALA A C 1
ATOM 803 O O . ALA A 1 103 ? -12.801 7.657 -5.923 1.00 93.06 103 ALA A O 1
ATOM 804 N N . GLN A 1 104 ? -12.292 6.016 -7.335 1.00 93.69 104 GLN A N 1
ATOM 805 C CA . GLN A 1 104 ? -13.486 6.211 -8.178 1.00 93.69 104 GLN A CA 1
ATOM 806 C C . GLN A 1 104 ? -14.767 5.591 -7.585 1.00 93.69 104 GLN A C 1
ATOM 808 O O . GLN A 1 104 ? -15.815 5.576 -8.226 1.00 93.69 104 GLN A O 1
ATOM 813 N N . ASN A 1 105 ? -14.698 5.044 -6.369 1.00 94.62 105 ASN A N 1
ATOM 814 C CA . ASN A 1 105 ? -15.852 4.469 -5.692 1.00 94.62 105 ASN A CA 1
ATOM 815 C C . ASN A 1 105 ? -16.777 5.592 -5.190 1.00 94.62 105 ASN A C 1
ATOM 817 O O . ASN A 1 105 ? -16.391 6.367 -4.316 1.00 94.62 105 ASN A O 1
ATOM 821 N N . ALA A 1 106 ? -18.001 5.650 -5.722 1.00 96.69 106 ALA A N 1
ATOM 822 C CA . ALA A 1 106 ? -18.956 6.715 -5.414 1.00 96.69 106 ALA A CA 1
ATOM 823 C C . ALA A 1 106 ? -19.313 6.812 -3.919 1.00 96.69 106 ALA A C 1
ATOM 825 O O . ALA A 1 106 ? -19.470 7.916 -3.411 1.00 96.69 106 ALA A O 1
ATOM 826 N N . LEU A 1 107 ? -19.389 5.685 -3.200 1.00 95.25 107 LEU A N 1
ATOM 827 C CA . LEU A 1 107 ? -19.669 5.685 -1.762 1.00 95.25 107 LEU A CA 1
ATOM 828 C C . LEU A 1 107 ? -18.522 6.327 -0.974 1.00 95.25 107 LEU A C 1
ATOM 830 O O . LEU A 1 107 ? -18.772 7.176 -0.127 1.00 95.25 107 LEU A O 1
ATOM 834 N N . ILE A 1 108 ? -17.271 5.960 -1.268 1.00 95.19 108 ILE A N 1
ATOM 835 C CA . ILE A 1 108 ? -16.097 6.553 -0.606 1.00 95.19 108 ILE A CA 1
ATOM 836 C C . ILE A 1 108 ? -16.041 8.061 -0.863 1.00 95.19 108 ILE A C 1
ATOM 838 O O . ILE A 1 108 ? -15.845 8.832 0.074 1.00 95.19 108 ILE A O 1
ATOM 842 N N . GLN A 1 109 ? -16.253 8.483 -2.111 1.00 96.38 109 GLN A N 1
ATOM 843 C CA . GLN A 1 109 ? -16.254 9.900 -2.475 1.00 96.38 109 GLN A CA 1
ATOM 844 C C . GLN A 1 109 ? -17.351 10.677 -1.735 1.00 96.38 109 GLN A C 1
ATOM 846 O O . GLN A 1 109 ? -17.076 11.746 -1.197 1.00 96.38 109 GLN A O 1
ATOM 851 N N . GLN A 1 110 ? -18.563 10.120 -1.639 1.00 96.56 110 GLN A N 1
ATOM 852 C CA . GLN A 1 110 ? -19.670 10.751 -0.919 1.00 96.56 110 GLN A CA 1
ATOM 853 C C . GLN A 1 110 ? -19.411 10.832 0.593 1.00 96.56 110 GLN A C 1
ATOM 855 O O . GLN A 1 110 ? -19.608 11.886 1.187 1.00 96.56 110 GLN A O 1
ATOM 860 N N . LEU A 1 111 ? -18.917 9.755 1.216 1.00 96.12 111 LEU A N 1
ATOM 861 C CA . LEU A 1 111 ? -18.604 9.741 2.651 1.00 96.12 111 LEU A CA 1
ATOM 862 C C . LEU A 1 111 ? -17.537 10.780 3.018 1.00 96.12 111 LEU A C 1
ATOM 864 O O . LEU A 1 111 ? -17.657 11.436 4.051 1.00 96.12 111 LEU A O 1
ATOM 868 N N . LEU A 1 112 ? -16.507 10.938 2.178 1.00 95.75 112 LEU A N 1
ATOM 869 C CA . LEU A 1 112 ? -15.480 11.967 2.360 1.00 95.75 112 LEU A CA 1
ATOM 870 C C . LEU A 1 112 ? -16.050 13.377 2.153 1.00 95.75 112 LEU A C 1
ATOM 872 O O . LEU A 1 112 ? -15.762 14.270 2.945 1.00 95.75 112 LEU A O 1
ATOM 876 N N . HIS A 1 113 ? -16.859 13.577 1.108 1.00 96.06 113 HIS A N 1
ATOM 877 C CA . HIS A 1 113 ? -17.491 14.864 0.805 1.00 96.06 113 HIS A CA 1
ATOM 878 C C . HIS A 1 113 ? -18.407 15.344 1.940 1.00 96.06 113 HIS A C 1
ATOM 880 O O . HIS A 1 113 ? -18.346 16.506 2.334 1.00 96.06 113 HIS A O 1
ATOM 886 N N . ASP A 1 114 ? -19.224 14.444 2.487 1.00 95.75 114 ASP A N 1
ATOM 887 C CA . ASP A 1 114 ? -20.205 14.758 3.531 1.00 95.75 114 ASP A CA 1
ATOM 888 C C . ASP A 1 114 ? -19.596 14.788 4.944 1.00 95.75 114 ASP A C 1
ATOM 890 O O . ASP A 1 114 ? -20.290 15.087 5.914 1.00 95.75 114 ASP A O 1
ATOM 894 N N . GLY A 1 115 ? -18.304 14.471 5.083 1.00 95.25 115 GLY A N 1
ATOM 895 C CA . GLY A 1 115 ? -17.594 14.464 6.363 1.00 95.25 115 GLY A CA 1
ATOM 896 C C . GLY A 1 115 ? -17.865 13.245 7.249 1.00 95.25 115 GLY A C 1
ATOM 897 O O . GLY A 1 115 ? -17.361 13.204 8.371 1.00 95.25 115 GLY A O 1
ATOM 898 N N . TYR A 1 116 ? -18.601 12.241 6.756 1.00 96.06 116 TYR A N 1
ATOM 899 C CA . TYR A 1 116 ? -18.814 10.957 7.442 1.00 96.06 116 TYR A CA 1
ATOM 900 C C . TYR A 1 116 ? -17.552 10.090 7.499 1.00 96.06 116 TYR A C 1
ATOM 902 O O . TYR A 1 116 ? -17.448 9.214 8.351 1.00 96.06 116 TYR A O 1
ATOM 910 N N . ALA A 1 117 ? -16.603 10.321 6.592 1.00 96.56 117 ALA A N 1
ATOM 911 C CA . ALA A 1 117 ? -15.293 9.692 6.584 1.00 96.56 117 ALA A CA 1
ATOM 912 C C . ALA A 1 117 ? -14.190 10.748 6.535 1.00 96.56 117 ALA A C 1
ATOM 914 O O . ALA A 1 117 ? -14.355 11.823 5.957 1.00 96.56 117 ALA A O 1
ATOM 915 N N . ARG A 1 118 ? -13.009 10.380 7.028 1.00 96.44 118 ARG A N 1
ATOM 916 C CA . ARG A 1 118 ? -11.756 11.085 6.741 1.00 96.44 118 ARG A CA 1
ATOM 917 C C . ARG A 1 118 ? -10.655 10.122 6.330 1.00 96.44 118 ARG A C 1
ATOM 919 O O . ARG A 1 118 ? -10.722 8.916 6.574 1.00 96.44 118 ARG A O 1
ATOM 926 N N . THR A 1 119 ? -9.599 10.669 5.745 1.00 96.69 119 THR A N 1
ATOM 927 C CA . THR A 1 119 ? -8.369 9.913 5.518 1.00 96.69 119 THR A CA 1
ATOM 928 C C . THR A 1 119 ? -7.550 9.788 6.795 1.00 96.69 119 THR A C 1
ATOM 930 O O . THR A 1 119 ? -7.499 10.718 7.607 1.00 96.69 119 THR A O 1
ATOM 933 N N . TYR A 1 120 ? -6.848 8.669 6.946 1.00 96.19 120 TYR A N 1
ATOM 934 C CA . TYR A 1 120 ? -5.862 8.500 8.002 1.00 96.19 120 TYR A CA 1
ATOM 935 C C . TYR A 1 120 ? -4.640 9.385 7.737 1.00 96.19 120 TYR A C 1
ATOM 937 O O . TYR A 1 120 ? -3.984 9.286 6.690 1.00 96.19 120 TYR A O 1
ATOM 945 N N . GLU A 1 121 ? -4.352 10.245 8.707 1.00 95.06 121 GLU A N 1
ATOM 946 C CA . GLU A 1 121 ? -3.295 11.246 8.665 1.00 95.06 121 GLU A CA 1
ATOM 947 C C . GLU A 1 121 ? -2.289 10.975 9.782 1.00 95.06 121 GLU A C 1
ATOM 949 O O . GLU A 1 121 ? -2.665 10.706 10.922 1.00 95.06 121 GLU A O 1
ATOM 954 N N . LEU A 1 122 ? -1.009 11.059 9.434 1.00 94.56 122 LEU A N 1
ATOM 955 C CA . LEU A 1 122 ? 0.090 11.084 10.382 1.00 94.56 122 LEU A CA 1
ATOM 956 C C . LEU A 1 122 ? 0.493 12.540 10.631 1.00 94.56 122 LEU A C 1
ATOM 958 O O . LEU A 1 122 ? 0.864 13.252 9.698 1.00 94.56 122 LEU A O 1
ATOM 962 N N . GLN A 1 123 ? 0.446 12.957 11.887 1.00 94.69 123 GLN A N 1
ATOM 963 C CA . GLN A 1 123 ? 1.089 14.139 12.430 1.00 94.69 123 GLN A CA 1
ATOM 964 C C . GLN A 1 123 ? 2.569 13.839 12.716 1.00 94.69 123 GLN A C 1
ATOM 966 O O . GLN A 1 123 ? 2.930 13.165 13.681 1.00 94.69 123 GLN A O 1
ATOM 971 N N . LEU A 1 124 ? 3.432 14.352 11.849 1.00 94.44 124 LEU A N 1
ATOM 972 C CA . LEU A 1 124 ? 4.882 14.209 11.927 1.00 94.44 124 LEU A CA 1
ATOM 973 C C . LEU A 1 124 ? 5.497 15.379 12.704 1.00 94.44 124 LEU A C 1
ATOM 975 O O . LEU A 1 124 ? 4.844 16.397 12.968 1.00 94.44 124 LEU A O 1
ATOM 979 N N . ASN A 1 125 ? 6.792 15.269 12.998 1.00 92.00 125 ASN A N 1
ATOM 980 C CA . ASN A 1 125 ? 7.576 16.381 13.526 1.00 92.00 125 ASN A CA 1
ATOM 981 C C . ASN A 1 125 ? 7.546 17.619 12.605 1.00 92.00 125 ASN A C 1
ATOM 983 O O . ASN A 1 125 ? 7.320 17.534 11.393 1.00 92.00 125 ASN A O 1
ATOM 987 N N . ALA A 1 126 ? 7.850 18.784 13.189 1.00 89.50 126 ALA A N 1
ATOM 988 C CA . ALA A 1 126 ? 7.841 20.086 12.511 1.00 89.50 126 ALA A CA 1
ATOM 989 C C . ALA A 1 126 ? 6.482 20.436 11.871 1.00 89.50 126 ALA A C 1
ATOM 991 O O . ALA A 1 126 ? 6.437 21.009 10.781 1.00 89.50 126 ALA A O 1
ATOM 992 N N . ASP A 1 127 ? 5.392 20.041 12.539 1.00 84.94 127 ASP A N 1
ATOM 993 C CA . ASP A 1 127 ? 3.997 20.295 12.157 1.00 84.94 127 ASP A CA 1
ATOM 994 C C . ASP A 1 127 ? 3.617 19.801 10.752 1.00 84.94 127 ASP A C 1
ATOM 996 O O . ASP A 1 127 ? 2.627 20.235 10.158 1.00 84.94 127 ASP A O 1
ATOM 1000 N N . LYS A 1 128 ? 4.387 18.852 10.210 1.00 91.88 128 LYS A N 1
ATOM 1001 C CA . LYS A 1 128 ? 4.093 18.236 8.918 1.00 91.88 128 LYS A CA 1
ATOM 1002 C C . LYS A 1 128 ? 3.008 17.185 9.073 1.00 91.88 128 LYS A C 1
ATOM 1004 O O . LYS A 1 128 ? 2.955 16.460 10.060 1.00 91.88 128 LYS A O 1
ATOM 1009 N N . ARG A 1 129 ? 2.177 17.064 8.045 1.00 93.31 129 ARG A N 1
ATOM 1010 C CA . ARG A 1 129 ? 1.133 16.045 7.956 1.00 93.31 129 ARG A CA 1
ATOM 1011 C C . ARG A 1 129 ? 1.369 15.165 6.746 1.00 93.31 129 ARG A C 1
ATOM 1013 O O . ARG A 1 129 ? 1.802 15.647 5.697 1.00 93.31 129 ARG A O 1
ATOM 1020 N N . PHE A 1 130 ? 1.078 13.882 6.891 1.00 93.88 130 PHE A N 1
ATOM 1021 C CA . PHE A 1 130 ? 1.118 12.927 5.797 1.00 93.88 130 PHE A CA 1
ATOM 1022 C C . PHE A 1 130 ? -0.189 12.150 5.733 1.00 93.88 130 PHE A C 1
ATOM 1024 O O . PHE A 1 130 ? -0.531 11.412 6.654 1.00 93.88 130 PHE A O 1
ATOM 1031 N N . GLN A 1 131 ? -0.901 12.290 4.619 1.00 92.88 131 GLN A N 1
ATOM 1032 C CA . GLN A 1 131 ? -2.078 11.482 4.341 1.00 92.88 131 GLN A CA 1
ATOM 1033 C C . GLN A 1 131 ? -1.637 10.169 3.707 1.00 92.88 131 GLN A C 1
ATOM 1035 O O . GLN A 1 131 ? -1.072 10.150 2.615 1.00 92.88 131 GLN A O 1
ATOM 1040 N N . SER A 1 132 ? -1.909 9.066 4.401 1.00 90.94 132 SER A N 1
ATOM 1041 C CA . SER A 1 132 ? -1.570 7.721 3.920 1.00 90.94 132 SER A CA 1
ATOM 1042 C C . SER A 1 132 ? -2.407 7.282 2.717 1.00 90.94 132 SER A C 1
ATOM 1044 O O . SER A 1 132 ? -2.011 6.369 2.002 1.00 90.94 132 SER A O 1
ATOM 1046 N N . GLY A 1 133 ? -3.559 7.927 2.508 1.00 94.56 133 GLY A N 1
ATOM 1047 C CA . GLY A 1 133 ? -4.567 7.515 1.537 1.00 94.56 133 GLY A CA 1
ATOM 1048 C C . GLY A 1 133 ? -5.557 6.479 2.078 1.00 94.56 133 GLY A C 1
ATOM 1049 O O . GLY A 1 133 ? -6.570 6.236 1.428 1.00 94.56 133 GLY A O 1
ATOM 1050 N N . ALA A 1 134 ? -5.327 5.920 3.269 1.00 96.75 134 ALA A N 1
ATOM 1051 C CA . ALA A 1 134 ? -6.269 5.022 3.930 1.00 96.75 134 ALA A CA 1
ATOM 1052 C C . ALA A 1 134 ? -7.517 5.772 4.420 1.00 96.75 134 ALA A C 1
ATOM 1054 O O . ALA A 1 134 ? -7.431 6.942 4.798 1.00 96.75 134 ALA A O 1
ATOM 1055 N N . ILE A 1 135 ? -8.652 5.082 4.497 1.00 97.62 135 ILE A N 1
ATOM 1056 C CA . ILE A 1 135 ? -9.799 5.511 5.303 1.00 97.62 135 ILE A CA 1
ATOM 1057 C C . ILE A 1 135 ? -9.439 5.358 6.783 1.00 97.62 135 ILE A C 1
ATOM 1059 O O . ILE A 1 135 ? -8.902 4.328 7.193 1.00 97.62 135 ILE A O 1
ATOM 1063 N N . ALA A 1 136 ? -9.715 6.391 7.578 1.00 97.50 136 ALA A N 1
ATOM 1064 C CA . ALA A 1 136 ? -9.487 6.357 9.013 1.00 97.50 136 ALA A CA 1
ATOM 1065 C C . ALA A 1 136 ? -10.559 5.511 9.711 1.00 97.50 136 ALA A C 1
ATOM 1067 O O . ALA A 1 136 ? -11.758 5.721 9.520 1.00 97.50 136 ALA A O 1
ATOM 1068 N N . VAL A 1 137 ? -10.105 4.585 10.548 1.00 97.50 137 VAL A N 1
ATOM 1069 C CA . VAL A 1 137 ? -10.951 3.761 11.412 1.00 97.50 137 VAL A CA 1
ATOM 1070 C C . VAL A 1 137 ? -10.396 3.763 12.826 1.00 97.50 137 VAL A C 1
ATOM 1072 O O . VAL A 1 137 ? -9.184 3.904 13.023 1.00 97.50 137 VAL A O 1
ATOM 1075 N N . ASP A 1 138 ? -11.270 3.580 13.808 1.00 95.38 138 ASP A N 1
ATOM 1076 C CA . ASP A 1 138 ? -10.841 3.221 15.152 1.00 95.38 138 ASP A CA 1
ATOM 1077 C C . ASP A 1 138 ? -10.188 1.831 15.109 1.00 95.38 138 ASP A C 1
ATOM 1079 O O . ASP A 1 138 ? -10.760 0.877 14.583 1.00 95.38 138 ASP A O 1
ATOM 1083 N N . ARG A 1 139 ? -8.970 1.687 15.637 1.00 92.12 139 ARG A N 1
ATOM 1084 C CA . ARG A 1 139 ? -8.235 0.412 15.549 1.00 92.12 139 ARG A CA 1
ATOM 1085 C C . ARG A 1 139 ? -8.870 -0.705 16.376 1.00 92.12 139 ARG A C 1
ATOM 1087 O O . ARG A 1 139 ? -8.693 -1.872 16.033 1.00 92.12 139 ARG A O 1
ATOM 1094 N N . GLN A 1 140 ? -9.554 -0.371 17.467 1.00 90.94 140 GLN A N 1
ATOM 1095 C CA . GLN A 1 140 ? -10.147 -1.345 18.378 1.00 90.94 140 GLN A CA 1
ATOM 1096 C C . GLN A 1 140 ? -11.513 -1.798 17.874 1.00 90.94 140 GLN A C 1
ATOM 1098 O O . GLN A 1 140 ? -11.790 -2.992 17.884 1.00 90.94 140 GLN A O 1
ATOM 1103 N N . THR A 1 141 ? -12.337 -0.868 17.393 1.00 94.50 141 THR A N 1
ATOM 1104 C CA . THR A 1 141 ? -13.723 -1.159 16.998 1.00 94.50 141 THR A CA 1
ATOM 1105 C C . THR A 1 141 ? -13.924 -1.275 15.491 1.00 94.50 141 THR A C 1
ATOM 1107 O O . THR A 1 141 ? -14.957 -1.771 15.050 1.00 94.50 141 THR A O 1
ATOM 1110 N N . GLN A 1 142 ? -12.949 -0.835 14.685 1.00 96.19 142 GLN A N 1
ATOM 1111 C CA . GLN A 1 142 ? -13.003 -0.776 13.214 1.00 96.19 142 GLN A CA 1
ATOM 1112 C C . GLN A 1 142 ? -14.100 0.147 12.669 1.00 96.19 142 GLN A C 1
ATOM 1114 O O . GLN A 1 142 ? -14.428 0.120 11.477 1.00 96.19 142 GLN A O 1
ATOM 1119 N N . GLN A 1 143 ? -14.674 0.974 13.541 1.00 97.31 143 GLN A N 1
ATOM 1120 C CA . GLN A 1 143 ? -15.669 1.953 13.154 1.00 97.31 143 GLN A CA 1
ATOM 1121 C C . GLN A 1 143 ? -15.025 3.056 12.324 1.00 97.31 143 GLN A C 1
ATOM 1123 O O . GLN A 1 143 ? -13.907 3.495 12.600 1.00 97.31 143 GLN A O 1
ATOM 1128 N N . LEU A 1 144 ? -15.756 3.514 11.314 1.00 97.81 144 LEU A N 1
ATOM 1129 C CA . LEU A 1 144 ? -15.373 4.652 10.493 1.00 97.81 144 LEU A CA 1
ATOM 1130 C C . LEU A 1 144 ? -15.223 5.903 11.366 1.00 97.81 144 LEU A C 1
ATOM 1132 O O . LEU A 1 144 ? -16.100 6.185 12.180 1.00 97.81 144 LEU A O 1
ATOM 1136 N N . LEU A 1 145 ? -14.140 6.655 11.182 1.00 98.00 145 LEU A N 1
ATOM 1137 C CA . LEU A 1 145 ? -13.943 7.939 11.853 1.00 98.00 145 LEU A CA 1
ATOM 1138 C C . LEU A 1 145 ? -14.398 9.088 10.949 1.00 98.00 145 LEU A C 1
ATOM 1140 O O . LEU A 1 145 ? -14.007 9.155 9.778 1.00 98.00 145 LEU A O 1
ATOM 1144 N N . ASP A 1 146 ? -15.186 10.004 11.510 1.00 96.19 146 ASP A N 1
ATOM 1145 C CA . ASP A 1 146 ? -15.578 11.242 10.832 1.00 96.19 146 ASP A CA 1
ATOM 1146 C C . ASP A 1 146 ? -14.442 12.276 10.789 1.00 96.19 146 ASP A C 1
ATOM 1148 O O . ASP A 1 146 ? -13.334 12.059 11.291 1.00 96.19 146 ASP A O 1
ATOM 1152 N N . ALA A 1 147 ? -14.717 13.437 10.192 1.00 93.56 147 ALA A N 1
ATOM 1153 C CA . ALA A 1 147 ? -13.763 14.544 10.105 1.00 93.56 147 ALA A CA 1
ATOM 1154 C C . ALA A 1 147 ? -13.197 15.003 11.468 1.00 93.56 147 ALA A C 1
ATOM 1156 O O . ALA A 1 147 ? -12.067 15.496 11.516 1.00 93.56 147 ALA A O 1
ATOM 1157 N N . ASN A 1 148 ? -13.941 14.802 12.559 1.00 93.31 148 ASN A N 1
ATOM 1158 C CA . ASN A 1 148 ? -13.586 15.186 13.925 1.00 93.31 148 ASN A CA 1
ATOM 1159 C C . ASN A 1 148 ? -13.014 14.020 14.753 1.00 93.31 148 ASN A C 1
ATOM 1161 O O . ASN A 1 148 ? -12.830 14.174 15.956 1.00 93.31 148 ASN A O 1
ATOM 1165 N N . GLU A 1 149 ? -12.713 12.882 14.118 1.00 93.94 149 GLU A N 1
ATOM 1166 C CA . GLU A 1 149 ? -12.175 11.674 14.760 1.00 93.94 149 GLU A CA 1
ATOM 1167 C C . GLU A 1 149 ? -13.160 10.980 15.712 1.00 93.94 149 GLU A C 1
ATOM 1169 O O . GLU A 1 149 ? -12.751 10.235 16.602 1.00 93.94 149 GLU A O 1
ATOM 1174 N N . HIS A 1 150 ? -14.466 11.161 15.497 1.00 96.06 150 HIS A N 1
ATOM 1175 C CA . HIS A 1 150 ? -15.483 10.411 16.227 1.00 96.06 150 HIS A CA 1
ATOM 1176 C C . HIS A 1 150 ? -15.886 9.132 15.476 1.00 96.06 150 HIS A C 1
ATOM 1178 O O . HIS A 1 150 ? -16.220 9.200 14.284 1.00 96.06 150 HIS A O 1
ATOM 1184 N N . PRO A 1 151 ? -15.916 7.973 16.164 1.00 96.69 151 PRO A N 1
ATOM 1185 C CA . PRO A 1 151 ? -16.463 6.736 15.620 1.00 96.69 151 PRO A CA 1
ATOM 1186 C C . PRO A 1 151 ? -17.927 6.890 15.205 1.00 96.69 151 PRO A C 1
ATOM 1188 O O . PRO A 1 151 ? -18.767 7.325 15.992 1.00 96.69 151 PRO A O 1
ATOM 1191 N N . GLN A 1 152 ? -18.240 6.488 13.977 1.00 94.94 152 GLN A N 1
ATOM 1192 C CA . GLN A 1 152 ? -19.594 6.483 13.440 1.00 94.94 152 GLN A CA 1
ATOM 1193 C C . GLN A 1 152 ? -20.330 5.195 13.856 1.00 94.94 152 GLN A C 1
ATOM 1195 O O . GLN A 1 152 ? -19.893 4.089 13.510 1.00 94.94 152 GLN A O 1
ATOM 1200 N N . PRO A 1 153 ? -21.456 5.285 14.590 1.00 92.06 153 PRO A N 1
ATOM 1201 C CA . PRO A 1 153 ? -22.236 4.110 14.967 1.00 92.06 153 PRO A CA 1
ATOM 1202 C C . PRO A 1 153 ? -22.737 3.343 13.737 1.00 92.06 153 PRO A C 1
ATOM 1204 O O . PRO A 1 153 ? -23.321 3.925 12.826 1.00 92.06 153 PRO A O 1
ATOM 1207 N N . GLY A 1 154 ? -22.514 2.027 13.709 1.00 92.62 154 GLY A N 1
ATOM 1208 C CA . GLY A 1 154 ? -22.997 1.149 12.636 1.00 92.62 154 GLY A CA 1
ATOM 1209 C C . GLY A 1 154 ? -22.233 1.231 11.308 1.00 92.62 154 GLY A C 1
ATOM 1210 O O . GLY A 1 154 ? -22.564 0.483 10.388 1.00 92.62 154 GLY A O 1
ATOM 1211 N N . LEU A 1 155 ? -21.212 2.088 11.190 1.00 95.94 155 LEU A N 1
ATOM 1212 C CA . LEU A 1 155 ? -20.366 2.184 9.999 1.00 95.94 155 LEU A CA 1
ATOM 1213 C C . LEU A 1 155 ? -18.965 1.658 10.297 1.00 95.94 155 LEU A C 1
ATOM 1215 O O . LEU A 1 155 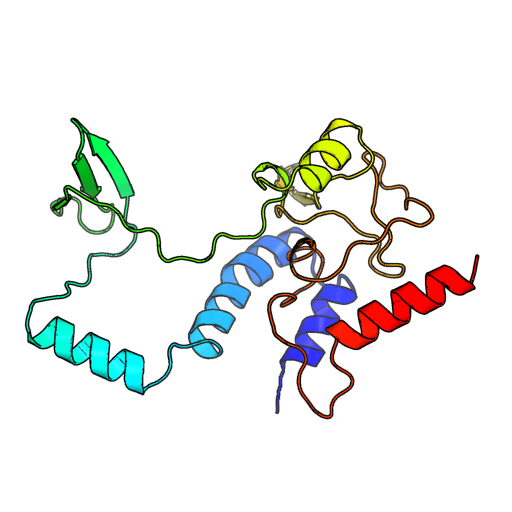? -18.287 2.150 11.194 1.00 95.94 155 LEU A O 1
ATOM 1219 N N . PHE A 1 156 ? -18.514 0.694 9.498 1.00 96.88 156 PHE A N 1
ATOM 1220 C CA . PHE A 1 156 ? -17.226 0.023 9.660 1.00 96.88 156 PHE A CA 1
ATOM 1221 C C . PHE A 1 156 ? -16.487 -0.038 8.327 1.00 96.88 156 PHE A C 1
ATOM 1223 O O . PHE A 1 156 ? -17.107 -0.153 7.267 1.00 96.88 156 PHE A O 1
ATOM 1230 N N . PHE A 1 157 ? -15.159 -0.006 8.383 1.00 95.69 157 PHE A N 1
ATOM 1231 C CA . PHE A 1 157 ? -14.287 -0.241 7.234 1.00 95.69 157 PHE A CA 1
ATOM 1232 C C . PHE A 1 157 ? -13.234 -1.283 7.611 1.00 95.69 157 PHE A C 1
ATOM 1234 O O . PHE A 1 157 ? -12.720 -1.286 8.722 1.00 95.69 157 PHE A O 1
ATOM 1241 N N . TRP A 1 158 ? -12.907 -2.175 6.677 1.00 93.62 158 TRP A N 1
ATOM 1242 C CA . TRP A 1 158 ? -11.939 -3.250 6.892 1.00 93.62 158 TRP A CA 1
ATOM 1243 C C . TRP A 1 158 ? -11.289 -3.668 5.566 1.00 93.62 158 TRP A C 1
ATOM 1245 O O . TRP A 1 158 ? -11.875 -3.526 4.490 1.00 93.62 158 TRP A O 1
ATOM 1255 N N . GLY A 1 159 ? -10.060 -4.181 5.640 1.00 93.44 159 GLY A N 1
ATOM 1256 C CA . GLY A 1 159 ? -9.293 -4.664 4.494 1.00 93.44 159 GLY A CA 1
ATOM 1257 C C . GLY A 1 159 ? -8.568 -3.538 3.759 1.00 93.44 159 GLY A C 1
ATOM 1258 O O . GLY A 1 159 ? -8.176 -2.543 4.367 1.00 93.44 159 GLY A O 1
ATOM 1259 N N . VAL A 1 160 ? -8.399 -3.695 2.445 1.00 94.12 160 VAL A N 1
ATOM 1260 C CA . VAL A 1 160 ? -7.590 -2.805 1.588 1.00 94.12 160 VAL A CA 1
ATOM 1261 C C . VAL A 1 160 ? -7.845 -1.304 1.798 1.00 94.12 160 VAL A C 1
ATOM 1263 O O . VAL A 1 160 ? -6.866 -0.571 1.891 1.00 94.12 160 VAL A O 1
ATOM 1266 N N . PRO A 1 161 ? -9.087 -0.797 1.945 1.00 94.69 161 PRO A N 1
ATOM 1267 C CA . PRO A 1 161 ? -9.309 0.635 2.184 1.00 94.69 161 PRO A CA 1
ATOM 1268 C C . PRO A 1 161 ? -8.634 1.198 3.446 1.00 94.69 161 PRO A C 1
ATOM 1270 O O . PRO A 1 161 ? -8.504 2.412 3.565 1.00 94.69 161 PRO A O 1
ATOM 1273 N N . THR A 1 162 ? -8.219 0.335 4.376 1.00 95.69 162 THR A N 1
ATOM 1274 C CA . THR A 1 162 ? -7.561 0.688 5.644 1.00 95.69 162 THR A CA 1
ATOM 1275 C C . THR A 1 162 ? -6.038 0.466 5.623 1.00 95.69 162 THR A C 1
ATOM 1277 O O . THR A 1 162 ? -5.384 0.656 6.650 1.00 95.69 162 THR A O 1
ATOM 1280 N N . GLU A 1 163 ? -5.441 0.088 4.480 1.00 94.75 163 GLU A N 1
ATOM 1281 C CA . GLU A 1 163 ? -3.981 -0.066 4.348 1.00 94.75 163 GLU A CA 1
ATOM 1282 C C . GLU A 1 163 ? -3.274 1.261 4.636 1.00 94.75 163 GLU A C 1
ATOM 1284 O O . GLU A 1 163 ? -3.492 2.253 3.945 1.00 94.75 163 GLU A O 1
ATOM 1289 N N . GLY A 1 164 ? -2.410 1.272 5.649 1.00 92.81 164 GLY A N 1
ATOM 1290 C CA . GLY A 1 164 ? -1.790 2.484 6.185 1.00 92.81 164 GLY A CA 1
ATOM 1291 C C . GLY A 1 164 ? -2.254 2.787 7.608 1.00 92.81 164 GLY A C 1
ATOM 1292 O O . GLY A 1 164 ? -1.440 3.239 8.412 1.00 92.81 164 GLY A O 1
ATOM 1293 N N . VAL A 1 165 ? -3.498 2.442 7.965 1.00 94.75 165 VAL A N 1
ATOM 1294 C CA . VAL A 1 165 ? -3.896 2.247 9.371 1.00 94.75 165 VAL A CA 1
ATOM 1295 C C . VAL A 1 165 ? -3.370 0.886 9.816 1.00 94.75 165 VAL A C 1
ATOM 1297 O O . VAL A 1 165 ? -2.526 0.788 10.707 1.00 94.75 165 VAL A O 1
ATOM 1300 N N . HIS A 1 166 ? -3.811 -0.162 9.130 1.00 94.44 166 HIS A N 1
ATOM 1301 C CA . HIS A 1 166 ? -3.343 -1.527 9.320 1.00 94.44 166 HIS A CA 1
ATOM 1302 C C . HIS A 1 166 ? -2.250 -1.859 8.304 1.00 94.44 166 HIS A C 1
ATOM 1304 O O . HIS A 1 166 ? -2.129 -1.209 7.262 1.00 94.44 166 HIS A O 1
ATOM 1310 N N . TRP A 1 167 ? -1.450 -2.878 8.613 1.00 93.44 167 TRP A N 1
ATOM 1311 C CA . TRP A 1 167 ? -0.384 -3.345 7.730 1.00 93.44 167 TRP A CA 1
ATOM 1312 C C . TRP A 1 167 ? -0.743 -4.662 7.043 1.00 93.44 167 TRP A C 1
ATOM 1314 O O . TRP A 1 167 ? -1.124 -5.634 7.710 1.00 93.44 167 TRP A O 1
ATOM 1324 N N . LEU A 1 168 ? -0.503 -4.715 5.728 1.00 90.69 168 LEU A N 1
ATOM 1325 C CA . LEU A 1 168 ? -0.608 -5.918 4.901 1.00 90.69 168 LEU A CA 1
ATOM 1326 C C . LEU A 1 168 ? -2.049 -6.452 4.802 1.00 90.69 168 LEU A C 1
ATOM 1328 O O . LEU A 1 168 ? -2.298 -7.655 4.876 1.00 90.69 168 LEU A O 1
ATOM 1332 N N . THR A 1 169 ? -3.004 -5.545 4.625 1.00 92.31 169 THR A N 1
ATOM 1333 C CA . THR A 1 169 ? -4.439 -5.817 4.437 1.00 92.31 169 THR A CA 1
ATOM 1334 C C . THR A 1 169 ? -4.780 -6.368 3.049 1.00 92.31 169 THR A C 1
ATOM 1336 O O . THR A 1 169 ? -5.881 -6.869 2.832 1.00 92.31 169 THR A O 1
ATOM 1339 N N . THR A 1 170 ? -3.837 -6.297 2.105 1.00 88.94 170 THR A N 1
ATOM 1340 C CA . THR A 1 170 ? -3.963 -6.837 0.740 1.00 88.94 170 THR A CA 1
ATOM 1341 C C . THR A 1 170 ? -3.693 -8.339 0.659 1.00 88.94 170 THR A C 1
ATOM 1343 O O . THR A 1 170 ? -4.002 -8.969 -0.354 1.00 88.94 170 THR A O 1
ATOM 1346 N N . ALA A 1 171 ? -3.122 -8.935 1.711 1.00 86.12 171 ALA A N 1
ATOM 1347 C CA . ALA A 1 171 ? -2.885 -10.368 1.762 1.00 86.12 171 ALA A CA 1
ATOM 1348 C C . ALA A 1 171 ? -4.207 -11.132 1.905 1.00 86.12 171 ALA A C 1
ATOM 1350 O O . ALA A 1 171 ? -5.057 -10.800 2.729 1.00 86.12 171 ALA A O 1
ATOM 1351 N N . SER A 1 172 ? -4.367 -12.197 1.118 1.00 84.81 172 SER A N 1
ATOM 1352 C CA . SER A 1 172 ? -5.513 -13.094 1.269 1.00 84.81 172 SER A CA 1
ATOM 1353 C C . SER A 1 172 ? -5.455 -13.846 2.607 1.00 84.81 172 SER A C 1
ATOM 1355 O O . SER A 1 172 ? -4.354 -14.207 3.044 1.00 84.81 172 SER A O 1
ATOM 1357 N N . PRO A 1 173 ? -6.615 -14.145 3.227 1.00 86.50 173 PRO A N 1
ATOM 1358 C CA . PRO A 1 173 ? -6.667 -14.940 4.446 1.00 86.50 173 PRO A CA 1
ATOM 1359 C C . PRO A 1 173 ? -5.953 -16.278 4.256 1.00 86.50 173 PRO A C 1
ATOM 1361 O O . PRO A 1 173 ? -6.196 -17.006 3.289 1.00 86.50 173 PRO A O 1
ATOM 1364 N N . ARG A 1 174 ? -5.058 -16.613 5.184 1.00 85.94 174 ARG A N 1
ATOM 1365 C CA . ARG A 1 174 ? -4.322 -17.877 5.139 1.00 85.94 174 ARG A CA 1
ATOM 1366 C C . ARG A 1 174 ? -5.220 -19.032 5.602 1.00 85.94 174 ARG A C 1
ATOM 1368 O O . ARG A 1 174 ? -5.909 -18.895 6.614 1.00 85.94 174 ARG A O 1
ATOM 1375 N N . PRO A 1 175 ? -5.202 -20.188 4.915 1.00 85.62 175 PRO A N 1
ATOM 1376 C CA . PRO A 1 175 ? -5.987 -21.340 5.335 1.00 85.62 175 PRO A CA 1
ATOM 1377 C C . PRO A 1 175 ? -5.472 -21.901 6.667 1.00 85.62 175 PRO A C 1
ATOM 1379 O O . PRO A 1 175 ? -4.272 -21.871 6.941 1.00 85.62 175 PRO A O 1
ATOM 1382 N N . LEU A 1 176 ? -6.387 -22.466 7.462 1.00 87.19 176 LEU A N 1
ATOM 1383 C CA . LEU A 1 176 ? -6.100 -23.199 8.707 1.00 87.19 176 LEU A CA 1
ATOM 1384 C C . LEU A 1 176 ? -5.425 -22.378 9.823 1.00 87.19 176 LEU A C 1
ATOM 1386 O O . LEU A 1 176 ? -4.895 -22.949 10.775 1.00 87.19 176 LEU A O 1
ATOM 1390 N N . VAL A 1 177 ? -5.464 -21.047 9.742 1.00 86.56 177 VAL A N 1
ATOM 1391 C CA . VAL A 1 177 ? -5.032 -20.148 10.820 1.00 86.56 177 VAL A CA 1
ATOM 1392 C C . VAL A 1 177 ? -6.113 -19.107 11.094 1.00 86.56 177 VAL A C 1
ATOM 1394 O O . VAL A 1 177 ? -6.878 -18.755 10.199 1.00 86.56 177 VAL A O 1
ATOM 1397 N N . ASN A 1 178 ? -6.164 -18.586 12.323 1.00 86.94 178 ASN A N 1
ATOM 1398 C CA . ASN A 1 178 ? -7.017 -17.440 12.640 1.00 86.94 178 ASN A CA 1
ATOM 1399 C C . ASN A 1 178 ? -6.346 -16.150 12.131 1.00 86.94 178 ASN A C 1
ATOM 1401 O O . ASN A 1 178 ? -5.663 -15.441 12.883 1.00 86.94 178 ASN A O 1
ATOM 1405 N N . ASP A 1 179 ? -6.430 -15.952 10.814 1.00 89.94 179 ASP A N 1
ATOM 1406 C CA . ASP A 1 179 ? -5.798 -14.858 10.086 1.00 89.94 179 ASP A CA 1
ATOM 1407 C C . ASP A 1 179 ? -6.304 -13.487 10.562 1.00 89.94 179 ASP A C 1
ATOM 1409 O O . ASP A 1 179 ? -7.433 -13.357 11.028 1.00 89.94 179 ASP A O 1
ATOM 1413 N N . THR A 1 180 ? -5.463 -12.454 10.454 1.00 88.50 180 THR A N 1
ATOM 1414 C CA . THR A 1 180 ? -5.794 -11.092 10.904 1.00 88.50 180 THR A CA 1
ATOM 1415 C C . THR A 1 180 ? -7.096 -10.598 10.299 1.00 88.50 180 THR A C 1
ATOM 1417 O O . THR A 1 180 ? -7.918 -10.035 11.005 1.00 88.50 180 THR A O 1
ATOM 1420 N N . SER A 1 181 ? -7.292 -10.856 9.009 1.00 89.81 181 SER A N 1
ATOM 1421 C CA . SER A 1 181 ? -8.515 -10.513 8.293 1.00 89.81 181 SER A CA 1
ATOM 1422 C C . SER A 1 181 ? -9.759 -11.053 9.031 1.00 89.81 181 SER A C 1
ATOM 1424 O O . SER A 1 181 ? -10.648 -10.287 9.397 1.00 89.81 181 SER A O 1
ATOM 1426 N N . LEU A 1 182 ? -9.779 -12.345 9.360 1.00 91.62 182 LEU A N 1
ATOM 1427 C CA . LEU A 1 182 ? -10.883 -12.986 10.080 1.00 91.62 182 LEU A CA 1
ATOM 1428 C C . LEU A 1 182 ? -11.055 -12.445 11.506 1.00 91.62 182 LEU A C 1
ATOM 1430 O O . LEU A 1 182 ? -12.183 -12.208 11.925 1.00 91.62 182 LEU A O 1
ATOM 1434 N N . LYS A 1 183 ? -9.955 -12.186 12.224 1.00 91.38 183 LYS A N 1
ATOM 1435 C CA . LYS A 1 183 ? -9.996 -11.573 13.565 1.00 91.38 183 LYS A CA 1
ATOM 1436 C C . LYS A 1 183 ? -10.612 -10.180 13.548 1.00 91.38 183 LYS A C 1
ATOM 1438 O O . LYS A 1 183 ? -11.394 -9.847 14.428 1.00 91.38 183 LYS A O 1
ATOM 1443 N N . THR A 1 184 ? -10.271 -9.365 12.553 1.00 92.88 184 THR A N 1
ATOM 1444 C CA . THR A 1 184 ? -10.842 -8.024 12.407 1.00 92.88 184 THR A CA 1
ATOM 1445 C C . THR A 1 184 ? -12.339 -8.094 12.098 1.00 92.88 184 THR A C 1
ATOM 1447 O O . THR A 1 184 ? -13.113 -7.326 12.661 1.00 92.88 184 THR A O 1
ATOM 1450 N N . ALA A 1 185 ? -12.770 -9.049 11.268 1.00 93.50 185 ALA A N 1
ATOM 1451 C CA . ALA A 1 185 ? -14.193 -9.283 11.026 1.00 93.50 185 ALA A CA 1
ATOM 1452 C C . ALA A 1 185 ? -14.934 -9.737 12.298 1.00 93.50 185 ALA A C 1
ATOM 1454 O O . ALA A 1 185 ? -16.023 -9.243 12.579 1.00 93.50 185 ALA A O 1
ATOM 1455 N N . GLU A 1 186 ? -14.341 -10.634 13.090 1.00 94.06 186 GLU A N 1
ATOM 1456 C CA . GLU A 1 186 ? -14.888 -11.057 14.387 1.00 94.06 186 GLU A CA 1
ATOM 1457 C C . GLU A 1 186 ? -15.011 -9.878 15.365 1.00 94.06 186 GLU A C 1
ATOM 1459 O O . GLU A 1 186 ? -16.047 -9.727 16.009 1.00 94.06 186 GLU A O 1
ATOM 1464 N N . GLN A 1 187 ? -14.007 -8.998 15.413 1.00 93.81 187 GLN A N 1
ATOM 1465 C CA . GLN A 1 187 ? -14.034 -7.782 16.228 1.00 93.81 187 GLN A CA 1
ATOM 1466 C C . GLN A 1 187 ? -15.187 -6.846 15.838 1.00 93.81 187 GLN A C 1
ATOM 1468 O O . GLN A 1 187 ? -15.898 -6.360 16.713 1.00 93.81 187 GLN A O 1
ATOM 1473 N N . ILE A 1 188 ? -15.417 -6.635 14.536 1.00 96.31 188 ILE A N 1
ATOM 1474 C CA . ILE A 1 188 ? -16.560 -5.845 14.043 1.00 96.31 188 ILE A CA 1
ATOM 1475 C C . ILE A 1 188 ? -17.874 -6.457 14.523 1.00 96.31 188 ILE A C 1
ATOM 1477 O O . ILE A 1 188 ? -18.746 -5.748 15.019 1.00 96.31 188 ILE A O 1
ATOM 1481 N N . VAL A 1 189 ? -18.017 -7.779 14.395 1.00 95.62 189 VAL A N 1
ATOM 1482 C CA . VAL A 1 189 ? -19.217 -8.486 14.851 1.00 95.62 189 VAL A CA 1
ATOM 1483 C C . VAL A 1 189 ? -19.422 -8.270 16.350 1.00 95.62 189 VAL A C 1
ATOM 1485 O O . VAL A 1 189 ? -20.526 -7.920 16.748 1.00 95.62 189 VAL A O 1
ATOM 1488 N N . GLN A 1 190 ? -18.383 -8.411 17.174 1.00 93.81 190 GLN A N 1
ATOM 1489 C CA . GLN A 1 190 ? -18.472 -8.159 18.617 1.00 93.81 190 GLN A CA 1
ATOM 1490 C C . GLN A 1 190 ? -18.933 -6.729 18.917 1.00 93.81 190 GLN A C 1
ATOM 1492 O O . GLN A 1 190 ? -19.897 -6.555 19.655 1.00 93.81 190 GLN A O 1
ATOM 1497 N N . THR A 1 191 ? -18.342 -5.722 18.268 1.00 94.56 191 THR A N 1
ATOM 1498 C CA . THR A 1 191 ? -18.756 -4.320 18.432 1.00 94.56 191 THR A CA 1
ATOM 1499 C C . THR A 1 191 ? -20.214 -4.089 18.030 1.00 94.56 191 THR A C 1
ATOM 1501 O O . THR A 1 191 ? -20.900 -3.310 18.680 1.00 94.56 191 THR A O 1
ATOM 1504 N N . ILE A 1 192 ? -20.722 -4.767 16.996 1.00 94.44 192 ILE A N 1
ATOM 1505 C CA . ILE A 1 192 ? -22.137 -4.664 16.602 1.00 94.44 192 ILE A CA 1
ATOM 1506 C C . ILE A 1 192 ? -23.071 -5.178 17.710 1.00 94.44 192 ILE A C 1
ATOM 1508 O O . ILE A 1 192 ? -24.142 -4.611 17.900 1.00 94.44 192 ILE A O 1
ATOM 1512 N N . TRP A 1 193 ? -22.686 -6.240 18.423 1.00 91.12 193 TRP A N 1
ATOM 1513 C CA . TRP A 1 193 ? -23.520 -6.873 19.455 1.00 91.12 193 TRP A CA 1
ATOM 1514 C C . TRP A 1 193 ? -23.351 -6.286 20.862 1.00 91.12 193 TRP A C 1
ATOM 1516 O O . TRP A 1 193 ? -24.141 -6.614 21.745 1.00 91.12 193 TRP A O 1
ATOM 1526 N N . GLU A 1 194 ? -22.333 -5.457 21.090 1.00 81.25 194 GLU A N 1
ATOM 1527 C CA . GLU A 1 194 ? -22.118 -4.738 22.355 1.00 81.25 194 GLU A CA 1
ATOM 1528 C C . GLU A 1 194 ? -22.971 -3.457 22.483 1.00 81.25 194 GLU A C 1
ATOM 1530 O O . GLU A 1 194 ? -22.999 -2.859 23.562 1.00 81.25 194 GLU A O 1
ATOM 1535 N N . VAL A 1 195 ? -23.667 -3.054 21.408 1.00 56.97 195 VAL A N 1
ATOM 1536 C CA . VAL A 1 195 ? -24.577 -1.890 21.340 1.00 56.97 195 VAL A CA 1
ATOM 1537 C C . VAL A 1 195 ? -26.003 -2.246 21.756 1.00 56.97 195 VAL A C 1
ATOM 1539 O O . VAL A 1 195 ? -26.529 -3.278 21.281 1.00 56.97 195 VAL A O 1
#

Radius of gyration: 20.7 Å; chains: 1; bounding box: 46×44×51 Å

Sequence (195 aa):
RDMRDPIRQLVERGLLSQDQYLDFFLRWFNSLNDFLSIGPPALRIDQLQALLGAGIVTILPPGMQIKGIDGQFLLKTPSDPSFSVQAKSLLEARVPAVNAPTAQNALIQQLLHDGYARTYELQLNADKRFQSGAIAVDRQTQQLLDANEHPQPGLFFWGVPTEGVHWLTTASPRPLVNDTSLKTAEQIVQTIWEV

Organism: NCBI:txid1256206

pLDDT: mean 92.89, std 5.34, range [56.06, 98.5]